Protein 6EFW (pdb70)

Structure (mmCIF, N/CA/C/O backbone):
data_6EFW
#
_entry.id   6EFW
#
_cell.length_a   85.420
_cell.length_b   85.420
_cell.length_c   187.080
_cell.angle_alpha   90.000
_cell.angle_beta   90.000
_cell.angle_gamma   90.000
#
_symmetry.space_group_name_H-M   'I 4 2 2'
#
loop_
_entity.id
_entity.type
_entity.pdbx_description
1 polymer 'ATP-dependent (S)-NAD(P)H-hydrate dehydratase'
2 non-polymer 'SODIUM ION'
3 non-polymer 'PHOSPHATE ION'
4 water water
#
loop_
_atom_site.group_PDB
_atom_site.id
_atom_site.type_symbol
_atom_site.label_atom_id
_atom_site.label_alt_id
_atom_site.label_comp_id
_atom_site.label_asym_id
_atom_site.label_entity_id
_atom_site.label_seq_id
_atom_site.pdbx_PDB_ins_code
_atom_site.Cartn_x
_atom_site.Cartn_y
_atom_site.Cartn_z
_atom_site.occupancy
_atom_site.B_iso_or_equiv
_atom_site.auth_seq_id
_atom_site.auth_comp_id
_atom_site.auth_asym_id
_atom_site.auth_atom_id
_atom_site.pdbx_PDB_model_num
ATOM 1 N N . HIS A 1 8 ? -4.879 -29.464 1.021 1.00 78.98 0 HIS A N 1
AT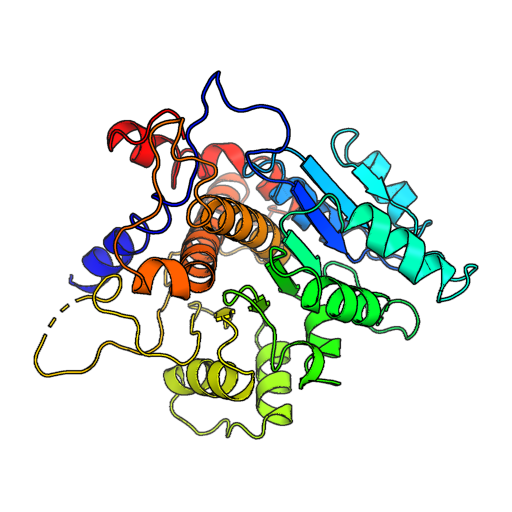OM 2 C CA . HIS A 1 8 ? -4.757 -28.172 1.694 1.00 73.00 0 HIS A CA 1
ATOM 3 C C . HIS A 1 8 ? -5.088 -27.025 0.739 1.00 67.12 0 HIS A C 1
ATOM 4 O O . HIS A 1 8 ? -6.251 -26.657 0.572 1.00 57.85 0 HIS A O 1
ATOM 6 N N . MET A 1 9 ? -4.047 -26.469 0.112 1.00 66.29 1 MET A N 1
ATOM 7 C CA . MET A 1 9 ? -4.237 -25.415 -0.879 1.00 58.16 1 MET A CA 1
ATOM 8 C C . MET A 1 9 ? -5.039 -25.888 -2.092 1.00 54.40 1 MET A C 1
ATOM 9 O O . MET A 1 9 ? -5.620 -25.055 -2.797 1.00 42.34 1 MET A O 1
ATOM 11 N N . ALA A 1 10 ? -5.080 -27.199 -2.354 1.00 53.95 2 ALA A N 1
ATOM 12 C CA . ALA A 1 10 ? -5.817 -27.703 -3.509 1.00 50.20 2 ALA A CA 1
ATOM 13 C C . ALA A 1 10 ? -7.322 -27.616 -3.291 1.00 46.15 2 ALA A C 1
ATOM 14 O O . ALA A 1 10 ? -8.072 -27.306 -4.222 1.00 35.81 2 ALA A O 1
ATOM 16 N N . SER A 1 11 ? -7.788 -27.897 -2.071 1.00 45.17 3 SER A N 1
ATOM 17 C CA . SER A 1 11 ? -9.209 -27.739 -1.797 1.00 43.24 3 SER A CA 1
ATOM 18 C C . SER A 1 11 ? -9.590 -26.268 -1.711 1.00 39.03 3 SER A C 1
ATOM 19 O O . SER A 1 11 ? -10.698 -25.900 -2.110 1.00 32.46 3 SER A O 1
ATOM 22 N N . LYS A 1 12 ? -8.688 -25.417 -1.197 1.00 36.09 4 LYS A N 1
ATOM 23 C CA . LYS A 1 12 ? -8.921 -23.975 -1.235 1.00 35.12 4 LYS A CA 1
ATOM 24 C C . LYS A 1 12 ? -9.058 -23.482 -2.671 1.00 29.45 4 LYS A C 1
ATOM 25 O O . LYS A 1 12 ? -9.959 -22.696 -2.994 1.00 25.20 4 LYS A O 1
ATOM 27 N N . GLN A 1 13 ? -8.154 -23.912 -3.548 1.00 32.41 5 GLN A N 1
ATOM 28 C CA . GLN A 1 13 ? -8.250 -23.447 -4.923 1.00 31.11 5 GLN A CA 1
ATOM 29 C C . GLN A 1 13 ? -9.505 -23.987 -5.591 1.00 27.14 5 GLN A C 1
ATOM 30 O O . GLN A 1 13 ? -10.215 -23.242 -6.281 1.00 23.96 5 GLN A O 1
ATOM 36 N N . HIS A 1 14 ? -9.820 -25.266 -5.375 1.00 25.31 6 HIS A N 1
ATOM 37 C CA . HIS A 1 14 ? -11.036 -25.820 -5.981 1.00 29.23 6 HIS A CA 1
ATOM 38 C C . HIS A 1 14 ? -12.274 -25.051 -5.534 1.00 24.50 6 HIS A C 1
ATOM 39 O O . HIS A 1 14 ? -13.133 -24.687 -6.348 1.00 21.86 6 HIS A O 1
ATOM 46 N N . ALA A 1 15 ? -12.387 -24.798 -4.234 1.00 23.08 7 ALA A N 1
ATOM 47 C CA . ALA A 1 15 ? -13.536 -24.051 -3.736 1.00 21.90 7 ALA A CA 1
ATOM 48 C C . ALA A 1 15 ? -13.571 -22.641 -4.320 1.00 23.20 7 ALA A C 1
ATOM 49 O O . ALA A 1 15 ? -14.649 -22.123 -4.640 1.00 21.15 7 ALA A O 1
ATOM 51 N N . HIS A 1 16 ? -12.400 -21.994 -4.433 1.00 29.44 8 HIS A N 1
ATOM 52 C CA . HIS A 1 16 ? -12.328 -20.636 -4.979 1.00 27.94 8 HIS A CA 1
ATOM 53 C C . HIS A 1 16 ? -12.817 -20.585 -6.428 1.00 25.50 8 HIS A C 1
ATOM 54 O O . HIS A 1 16 ? -13.641 -19.740 -6.795 1.00 23.42 8 HIS A O 1
ATOM 61 N N . ILE A 1 17 ? -12.297 -21.464 -7.274 1.00 24.38 9 ILE A N 1
ATOM 62 C CA . ILE A 1 17 ? -12.683 -21.426 -8.679 1.00 22.33 9 ILE A CA 1
ATOM 63 C C . ILE A 1 17 ? -14.158 -21.759 -8.835 1.00 27.89 9 ILE A C 1
ATOM 64 O O . ILE A 1 17 ? -14.860 -21.139 -9.640 1.00 20.93 9 ILE A O 1
ATOM 69 N N . LEU A 1 18 ? -14.667 -22.705 -8.038 1.00 24.31 10 LEU A N 1
ATOM 70 C CA A LEU A 1 18 ? -16.090 -23.023 -8.097 0.55 23.06 10 LEU A CA 1
ATOM 71 C CA B LEU A 1 18 ? -16.086 -23.029 -8.098 0.45 23.15 10 LEU A CA 1
ATOM 72 C C . LEU A 1 18 ? -16.940 -21.824 -7.719 1.00 25.05 10 LEU A C 1
ATOM 73 O O . LEU A 1 18 ? -18.022 -21.617 -8.282 1.00 25.14 10 LEU A O 1
ATOM 82 N N . SER A 1 19 ? -16.481 -21.032 -6.751 1.00 21.88 11 SER A N 1
ATOM 83 C CA A SER A 1 19 ? -17.239 -19.851 -6.357 0.60 25.65 11 SER A CA 1
ATOM 84 C CA B SER A 1 19 ? -17.253 -19.859 -6.364 0.40 25.58 11 SER A CA 1
ATOM 85 C C . SER A 1 19 ? -17.255 -18.809 -7.470 1.00 27.09 11 SER A C 1
ATOM 86 O O . SER A 1 19 ? -18.252 -18.110 -7.641 1.00 26.14 11 SER A O 1
ATOM 91 N N . LEU A 1 20 ? -16.159 -18.694 -8.242 1.00 22.18 12 LEU A N 1
ATOM 92 C CA . LEU A 1 20 ? -16.171 -17.809 -9.407 1.00 24.41 12 LEU A CA 1
ATOM 93 C C . LEU A 1 20 ? -17.164 -18.305 -10.454 1.00 26.54 12 LEU A C 1
ATOM 94 O O . LEU A 1 20 ? -17.926 -17.512 -11.023 1.00 24.23 12 LEU A O 1
ATOM 99 N N . ALA A 1 21 ? -17.195 -19.620 -10.704 1.00 21.12 13 ALA A N 1
ATOM 100 C CA . ALA A 1 21 ? -18.194 -20.160 -11.623 1.00 20.77 13 ALA A CA 1
ATOM 101 C C . ALA A 1 21 ? -19.607 -19.875 -11.132 1.00 25.31 13 ALA A C 1
ATOM 102 O O . ALA A 1 21 ? -20.474 -19.514 -11.934 1.00 22.10 13 ALA A O 1
ATOM 104 N N . ARG A 1 22 ? -19.849 -20.012 -9.816 1.00 22.51 14 ARG A N 1
ATOM 105 C CA . ARG A 1 22 ? -21.152 -19.681 -9.237 1.00 22.08 14 ARG A CA 1
ATOM 106 C C . ARG A 1 22 ? -21.532 -18.228 -9.455 1.00 23.34 14 ARG A C 1
ATOM 107 O O . ARG A 1 22 ? -22.723 -17.910 -9.537 1.00 27.94 14 ARG A O 1
ATOM 115 N N . SER A 1 23 ? -20.549 -17.331 -9.531 1.00 22.14 15 SER A N 1
ATOM 116 C CA A SER A 1 23 ? -20.874 -15.928 -9.754 0.36 25.69 15 SER A CA 1
ATOM 117 C CA B SER A 1 23 ? -20.819 -15.919 -9.776 0.64 26.00 15 SER A CA 1
ATOM 118 C C . SER A 1 23 ? -21.418 -15.664 -11.154 1.00 24.45 15 SER A C 1
ATOM 119 O O . SER A 1 23 ? -21.985 -14.589 -11.387 1.00 25.65 15 SER A O 1
ATOM 124 N N . MET A 1 24 ? -21.276 -16.612 -12.086 1.00 20.81 16 MET A N 1
ATOM 125 C CA . MET A 1 24 ? -21.805 -16.445 -13.434 1.00 19.52 16 MET A CA 1
ATOM 126 C C . MET A 1 24 ? -23.320 -16.623 -13.490 1.00 22.45 16 MET A C 1
ATOM 127 O O . MET A 1 24 ? -23.959 -16.140 -14.432 1.00 20.08 16 MET A O 1
ATOM 132 N N . ILE A 1 25 ? -23.899 -17.295 -12.508 1.00 18.08 17 ILE A N 1
ATOM 133 C CA . ILE A 1 25 ? -25.275 -17.786 -12.605 1.00 20.11 17 ILE A CA 1
ATOM 134 C C . ILE A 1 25 ? -26.240 -16.635 -12.323 1.00 19.40 17 ILE A C 1
ATOM 135 O O . ILE A 1 25 ? -26.145 -16.004 -11.263 1.00 20.59 17 ILE A O 1
ATOM 140 N N . PRO A 1 26 ? -27.176 -16.343 -13.224 1.00 21.92 18 PRO A N 1
ATOM 141 C CA . PRO A 1 26 ? -28.140 -15.292 -12.923 1.00 22.11 18 PRO A CA 1
ATOM 142 C C . PRO A 1 26 ? -29.058 -15.722 -11.813 1.00 18.66 18 PRO A C 1
ATOM 143 O O . PRO A 1 26 ? -29.361 -16.925 -11.648 1.00 18.27 18 PRO A O 1
ATOM 147 N N . PRO A 1 27 ? -29.588 -14.781 -11.032 1.00 19.92 19 PRO A N 1
ATOM 148 C CA . PRO A 1 27 ? -30.596 -15.132 -10.038 1.00 20.89 19 PRO A CA 1
ATOM 149 C C . PRO A 1 27 ? -31.902 -15.459 -10.742 1.00 21.51 19 PRO A C 1
ATOM 150 O O . PRO A 1 27 ? -32.206 -14.918 -11.800 1.00 19.31 19 PRO A O 1
ATOM 154 N N . LEU A 1 28 ? -32.669 -16.370 -10.158 1.00 20.48 20 LEU A N 1
ATOM 155 C CA . LEU A 1 28 ? -34.075 -16.474 -10.523 1.00 23.05 20 LEU A CA 1
ATOM 156 C C . LEU A 1 28 ? -34.786 -15.263 -9.942 1.00 24.95 20 LEU A C 1
ATOM 157 O O . LEU A 1 28 ? -34.674 -14.999 -8.743 1.00 29.88 20 LEU A O 1
ATOM 162 N N . HIS A 1 29 ? -35.463 -14.492 -10.796 1.00 22.94 21 HIS A N 1
ATOM 163 C CA . HIS A 1 29 ? -35.811 -13.128 -10.422 1.00 21.13 21 HIS A CA 1
ATOM 164 C C . HIS A 1 29 ? -37.034 -12.714 -11.218 1.00 24.34 21 HIS A C 1
ATOM 165 O O . HIS A 1 29 ? -37.131 -13.073 -12.406 1.00 24.28 21 HIS A O 1
ATOM 172 N N . PRO A 1 30 ? -37.986 -11.995 -10.613 1.00 25.77 22 PRO A N 1
ATOM 173 C CA . PRO A 1 30 ? -39.201 -11.630 -11.358 1.00 31.56 22 PRO A CA 1
ATOM 174 C C . PRO A 1 30 ? -38.927 -10.780 -12.581 1.00 27.31 22 PRO A C 1
ATOM 175 O O . PRO A 1 30 ? -39.724 -10.823 -13.523 1.00 26.55 22 PRO A O 1
ATOM 179 N N . LYS A 1 31 ? -37.842 -10.005 -12.599 1.00 25.05 23 LYS A N 1
ATOM 180 C CA . LYS A 1 31 ? -37.588 -9.131 -13.741 1.00 28.06 23 LYS A CA 1
ATOM 181 C C . LYS A 1 31 ? -36.958 -9.850 -14.932 1.00 30.80 23 LYS A C 1
ATOM 182 O O . LYS A 1 31 ? -36.861 -9.259 -16.011 1.00 37.00 23 LYS A O 1
ATOM 188 N N . LEU A 1 32 ? -36.565 -11.106 -14.803 1.00 25.16 24 LEU A N 1
ATOM 189 C CA . LEU A 1 32 ? -36.062 -11.827 -15.963 1.00 26.10 24 LEU A CA 1
ATOM 190 C C . LEU A 1 32 ? -37.218 -12.499 -16.691 1.00 31.38 24 LEU A C 1
ATOM 191 O O . LEU A 1 32 ? -38.139 -13.025 -16.064 1.00 32.51 24 LEU A O 1
ATOM 196 N N . HIS A 1 33 ? -37.161 -12.502 -18.013 1.00 23.67 25 HIS A N 1
ATOM 197 C CA . HIS A 1 33 ? -38.195 -13.183 -18.780 1.00 25.47 25 HIS A CA 1
ATOM 198 C C . HIS A 1 33 ? -37.604 -14.329 -19.590 1.00 27.12 25 HIS A C 1
ATOM 199 O O . HIS A 1 33 ? -36.381 -14.541 -19.650 1.00 23.82 25 HIS A O 1
ATOM 206 N N . LYS A 1 34 ? -38.515 -15.083 -20.206 1.00 22.55 26 LYS A N 1
ATOM 207 C CA . LYS A 1 34 ? -38.162 -16.310 -20.897 1.00 23.69 26 LYS A CA 1
ATOM 208 C C . LYS A 1 34 ? -37.039 -16.061 -21.888 1.00 24.99 26 LYS A C 1
ATOM 209 O O . LYS A 1 34 ? -37.117 -15.151 -22.711 1.00 25.40 26 LYS A O 1
ATOM 215 N N . GLY A 1 35 ? -35.978 -16.855 -21.772 1.00 23.97 27 GLY A N 1
ATOM 216 C CA . GLY A 1 35 ? -34.834 -16.794 -22.650 1.00 26.85 27 GLY A CA 1
ATOM 217 C C . GLY A 1 35 ? -33.607 -16.163 -22.024 1.00 21.79 27 GLY A C 1
ATOM 218 O O . GLY A 1 35 ? -32.484 -16.501 -22.418 1.00 26.69 27 GLY A O 1
ATOM 219 N N . GLN A 1 36 ? -33.787 -15.254 -21.064 1.00 20.88 28 GLN A N 1
ATOM 220 C CA . GLN A 1 36 ? -32.634 -14.521 -20.566 1.00 19.63 28 GLN A CA 1
ATOM 221 C C . GLN A 1 36 ? -31.698 -15.392 -19.743 1.00 21.93 28 GLN A C 1
ATOM 222 O O . GLN A 1 36 ? -30.529 -15.025 -19.571 1.00 25.48 28 GLN A O 1
ATOM 228 N N . ALA A 1 37 ? -32.181 -16.519 -19.218 1.00 21.84 29 ALA A N 1
ATOM 229 C CA . ALA A 1 37 ? -31.336 -17.480 -18.515 1.00 21.64 29 ALA A CA 1
ATOM 230 C C . ALA A 1 37 ? -30.896 -18.624 -19.425 1.00 23.03 29 ALA A C 1
ATOM 231 O O . ALA A 1 37 ? -30.620 -19.733 -18.954 1.00 23.46 29 ALA A O 1
ATOM 233 N N . GLY A 1 38 ? -30.841 -18.381 -20.733 1.00 22.35 30 GLY A N 1
ATOM 234 C CA . GLY A 1 38 ? -30.099 -19.267 -21.616 1.00 21.90 30 GLY A CA 1
ATOM 235 C C . GLY A 1 38 ? -30.918 -19.914 -22.707 1.00 22.19 30 GLY A C 1
ATOM 236 O O . GLY A 1 38 ? -31.936 -20.553 -22.437 1.00 24.12 30 GLY A O 1
ATOM 237 N N . ARG A 1 39 ? -30.496 -19.720 -23.953 1.00 21.00 31 ARG A N 1
ATOM 238 C CA . ARG A 1 39 ? -31.063 -20.413 -25.100 1.00 20.69 31 ARG A CA 1
ATOM 239 C C . ARG A 1 39 ? -29.942 -21.275 -25.674 1.00 23.38 31 ARG A C 1
ATOM 240 O O . ARG A 1 39 ? -28.965 -20.750 -26.227 1.00 22.30 31 ARG A O 1
ATOM 248 N N . ILE A 1 40 ? -30.068 -22.587 -25.530 1.00 20.17 32 ILE A N 1
ATOM 249 C CA . ILE A 1 40 ? -28.992 -23.516 -25.836 1.00 19.47 32 ILE A CA 1
ATOM 250 C C . ILE A 1 40 ? -29.428 -24.409 -26.987 1.00 20.53 32 ILE A C 1
ATOM 251 O O . ILE A 1 40 ? -30.557 -24.908 -26.995 1.00 22.66 32 ILE A O 1
ATOM 256 N N . GLY A 1 41 ? -28.526 -24.643 -27.936 1.00 18.74 33 GLY A N 1
ATOM 257 C CA . GLY A 1 41 ? -28.783 -25.568 -29.031 1.00 22.53 33 GLY A CA 1
ATOM 258 C C . GLY A 1 41 ? -27.786 -26.711 -29.029 1.00 23.10 33 GLY A C 1
ATOM 259 O O . GLY A 1 41 ? -26.663 -26.572 -28.551 1.00 19.40 33 GLY A O 1
ATOM 260 N N . VAL A 1 42 ? -28.219 -27.854 -29.551 1.00 16.45 34 VAL A N 1
ATOM 261 C CA . VAL A 1 42 ? -27.369 -29.023 -29.753 1.00 16.16 34 VAL A CA 1
ATOM 262 C C . VAL A 1 42 ? -27.474 -29.387 -31.226 1.00 22.93 34 VAL A C 1
ATOM 263 O O . VAL A 1 42 ? -28.578 -29.622 -31.726 1.00 23.91 34 VAL A O 1
ATOM 267 N N . LEU A 1 43 ? -26.343 -29.418 -31.924 1.00 20.51 35 LEU A N 1
ATOM 268 C CA . LEU A 1 43 ? -26.325 -29.787 -33.329 1.00 18.03 35 LEU A CA 1
ATOM 269 C C . LEU A 1 43 ? -25.776 -31.201 -33.435 1.00 21.71 35 LEU A C 1
ATOM 270 O O . LEU A 1 43 ? -24.619 -31.447 -33.090 1.00 23.36 35 LEU A O 1
ATOM 275 N N . GLY A 1 44 ? -26.595 -32.120 -33.933 1.00 21.14 36 GLY A N 1
ATOM 276 C CA . GLY A 1 44 ? -26.171 -33.506 -34.037 1.00 26.60 36 GLY A CA 1
ATOM 277 C C . GLY A 1 44 ? -27.291 -34.379 -34.562 1.00 31.33 36 GLY A C 1
ATOM 278 O O . GLY A 1 44 ? -27.942 -34.022 -35.549 1.00 36.59 36 GLY A O 1
ATOM 279 N N . GLY A 1 45 ? -27.515 -35.518 -33.919 1.00 24.95 37 GLY A N 1
ATOM 280 C CA . GLY A 1 45 ? -28.620 -36.401 -34.241 1.00 22.58 37 GLY A CA 1
ATOM 281 C C . GLY A 1 45 ? -28.655 -36.857 -35.690 1.00 27.62 37 GLY A C 1
ATOM 282 O O . GLY A 1 45 ? -29.541 -36.466 -36.441 1.00 26.51 37 GLY A O 1
ATOM 283 N N . SER A 1 46 ? -27.695 -37.670 -36.093 1.00 31.66 38 SER A N 1
ATOM 284 C CA A SER A 1 46 ? -27.647 -38.209 -37.442 0.42 29.30 38 SER A CA 1
ATOM 285 C CA B SER A 1 46 ? -27.637 -38.213 -37.441 0.58 29.43 38 SER A CA 1
ATOM 286 C C . SER A 1 46 ? -28.053 -39.675 -37.420 1.00 29.71 38 SER A C 1
ATOM 287 O O . SER A 1 46 ? -27.684 -40.414 -36.506 1.00 27.38 38 SER A O 1
ATOM 292 N N . GLY A 1 47 ? -28.815 -40.084 -38.431 1.00 30.06 39 GLY A N 1
ATOM 293 C CA . GLY A 1 47 ? -29.224 -41.468 -38.586 1.00 30.87 39 GLY A CA 1
ATOM 294 C C . GLY A 1 47 ? -29.749 -42.085 -37.314 1.00 26.02 39 GLY A C 1
ATOM 295 O O . GLY A 1 47 ? -30.700 -41.582 -36.705 1.00 39.38 39 GLY A O 1
ATOM 296 N N . ASP A 1 48 ? -29.083 -43.138 -36.849 1.00 25.64 40 ASP A N 1
ATOM 297 C CA . ASP A 1 48 ? -29.529 -43.845 -35.652 1.00 23.61 40 ASP A CA 1
ATOM 298 C C . ASP A 1 48 ? -29.125 -43.180 -34.334 1.00 27.54 40 ASP A C 1
ATOM 299 O O . ASP A 1 48 ? -29.542 -43.664 -33.270 1.00 28.60 40 ASP A O 1
ATOM 304 N N . TYR A 1 49 ? -28.344 -42.093 -34.347 1.00 22.14 41 TYR A N 1
ATOM 305 C CA . TYR A 1 49 ? -27.680 -41.609 -33.126 1.00 27.82 41 TYR A CA 1
ATOM 306 C C . TYR A 1 49 ? -28.478 -40.483 -32.464 1.00 33.22 41 TYR A C 1
ATOM 307 O O . TYR A 1 49 ? -28.096 -39.309 -32.442 1.00 33.55 41 TYR A O 1
ATOM 316 N N . SER A 1 50 ? -29.586 -40.894 -31.838 1.00 24.82 42 SER A N 1
ATOM 317 C CA . SER A 1 50 ? -30.524 -39.949 -31.244 1.00 28.45 42 SER A CA 1
ATOM 318 C C . SER A 1 50 ? -30.423 -39.845 -29.724 1.00 24.91 42 SER A C 1
ATOM 319 O O . SER A 1 50 ? -30.966 -38.897 -29.161 1.00 24.16 42 SER A O 1
ATOM 322 N N . GLY A 1 51 ? -29.751 -40.781 -29.049 1.00 26.11 43 GLY A N 1
ATOM 323 C CA . GLY A 1 51 ? -29.588 -40.661 -27.604 1.00 25.26 43 GLY A CA 1
ATOM 324 C C . GLY A 1 51 ? -28.705 -39.490 -27.189 1.00 22.25 43 GLY A C 1
ATOM 325 O O . GLY A 1 51 ? -29.097 -38.671 -26.355 1.00 20.94 43 GLY A O 1
ATOM 326 N N . ALA A 1 52 ? -27.492 -39.408 -27.740 1.00 19.85 44 ALA A N 1
ATOM 327 C CA . ALA A 1 52 ? -26.561 -38.361 -27.311 1.00 16.97 44 ALA A CA 1
ATOM 328 C C . ALA A 1 52 ? -27.141 -36.953 -27.399 1.00 23.76 44 ALA A C 1
ATOM 329 O O . ALA A 1 52 ? -26.968 -36.180 -26.438 1.00 19.36 44 ALA A O 1
ATOM 331 N N . PRO A 1 53 ? -27.807 -36.537 -28.487 1.00 22.40 45 PRO A N 1
ATOM 332 C CA . PRO A 1 53 ? -28.319 -35.158 -28.508 1.00 21.14 45 PRO A CA 1
ATOM 333 C C . PRO A 1 53 ? -29.443 -34.953 -27.514 1.00 19.38 45 PRO A C 1
ATOM 334 O O . PRO A 1 53 ? -29.607 -33.837 -27.013 1.00 19.54 45 PRO A O 1
ATOM 338 N N . TYR A 1 54 ? -30.225 -35.997 -27.225 1.00 19.01 46 TYR A N 1
ATOM 339 C CA . TYR A 1 54 ? -31.204 -35.897 -26.144 1.00 18.91 46 TYR A CA 1
ATOM 340 C C . TYR A 1 54 ? -30.511 -35.684 -24.798 1.00 17.35 46 TYR A C 1
ATOM 341 O O . TYR A 1 54 ? -30.911 -34.818 -24.013 1.00 20.65 46 TYR A O 1
ATOM 350 N N . PHE A 1 55 ? -29.476 -36.475 -24.504 1.00 18.74 47 PHE A N 1
ATOM 351 C CA . PHE A 1 55 ? -28.838 -36.348 -23.194 1.00 19.44 47 PHE A CA 1
ATOM 352 C C . PHE A 1 55 ? -28.247 -34.955 -23.006 1.00 19.50 47 PHE A C 1
ATOM 353 O O . PHE A 1 55 ? -28.396 -34.344 -21.938 1.00 19.15 47 PHE A O 1
ATOM 361 N N . SER A 1 56 ? -27.628 -34.415 -24.050 1.00 19.15 48 SER A N 1
ATOM 362 C CA . SER A 1 56 ? -27.021 -33.094 -23.960 1.00 18.82 48 SER A CA 1
ATOM 363 C C . SER A 1 56 ? -28.085 -32.009 -23.806 1.00 22.38 48 SER A C 1
ATOM 364 O O . SER A 1 56 ? -28.007 -31.174 -22.890 1.00 17.52 48 SER A O 1
ATOM 367 N N . SER A 1 57 ? -29.134 -32.042 -24.651 1.00 17.53 49 SER A N 1
ATOM 368 C CA . SER A 1 57 ? -30.132 -30.971 -24.609 1.00 18.60 49 SER A CA 1
ATOM 369 C C . SER A 1 57 ? -31.011 -31.071 -23.370 1.00 22.84 49 SER A C 1
ATOM 370 O O . SER A 1 57 ? -31.340 -30.046 -22.745 1.00 19.27 49 SER A O 1
ATOM 373 N N . MET A 1 58 ? -31.436 -32.283 -23.012 1.00 21.40 50 MET A N 1
ATOM 374 C CA . MET A 1 58 ? -32.251 -32.409 -21.808 1.00 23.16 50 MET A CA 1
ATOM 375 C C . MET A 1 58 ? -31.404 -32.189 -20.558 1.00 19.56 50 MET A C 1
ATOM 376 O O . MET A 1 58 ? -31.909 -31.683 -19.556 1.00 19.87 50 MET A O 1
ATOM 381 N N . GLY A 1 59 ? -30.122 -32.573 -20.602 1.00 21.22 51 GLY A N 1
ATOM 382 C CA . GLY A 1 59 ? -29.215 -32.214 -19.520 1.00 22.61 51 GLY A CA 1
ATOM 383 C C . GLY A 1 59 ? -29.138 -30.712 -19.328 1.00 23.25 51 GLY A C 1
ATOM 384 O O . GLY A 1 59 ? -29.208 -30.205 -18.199 1.00 18.39 51 GLY A O 1
ATOM 385 N N . ALA A 1 60 ? -29.011 -29.978 -20.439 1.00 20.33 52 ALA A N 1
ATOM 386 C CA . ALA A 1 60 ? -28.989 -28.522 -20.387 1.00 19.31 52 ALA A CA 1
ATOM 387 C C . ALA A 1 60 ? -30.280 -27.975 -19.806 1.00 19.20 52 ALA A C 1
ATOM 388 O O . ALA A 1 60 ? -30.240 -27.055 -18.977 1.00 17.36 52 ALA A O 1
ATOM 390 N N . MET A 1 61 ? -31.442 -28.505 -20.238 1.00 19.53 53 MET A N 1
ATOM 391 C CA A MET A 1 61 ? -32.732 -28.041 -19.716 0.39 20.12 53 MET A CA 1
ATOM 392 C CA B MET A 1 61 ? -32.705 -27.999 -19.708 0.61 18.85 53 MET A CA 1
ATOM 393 C C . MET A 1 61 ? -32.842 -28.274 -18.216 1.00 18.83 53 MET A C 1
ATOM 394 O O . MET A 1 61 ? -33.275 -27.399 -17.464 1.00 18.25 53 MET A O 1
ATOM 403 N N . ARG A 1 62 ? -32.486 -29.476 -17.767 1.00 14.41 54 ARG A N 1
ATOM 404 C CA . ARG A 1 62 ? -32.614 -29.754 -16.342 1.00 17.95 54 ARG A CA 1
ATOM 405 C C . ARG A 1 62 ? -31.584 -28.986 -15.526 1.00 16.06 54 ARG A C 1
ATOM 406 O O . ARG A 1 62 ? -31.810 -28.712 -14.332 1.00 19.27 54 ARG A O 1
ATOM 414 N N . PHE A 1 63 ? -30.450 -28.651 -16.139 1.00 16.12 55 PHE A N 1
ATOM 415 C CA . PHE A 1 63 ? -29.416 -27.884 -15.441 1.00 20.79 55 PHE A CA 1
ATOM 416 C C . PHE A 1 63 ? -29.846 -26.440 -15.238 1.00 22.75 55 PHE A C 1
ATOM 417 O O . PHE A 1 63 ? -29.506 -25.822 -14.218 1.00 25.54 55 PHE A O 1
ATOM 425 N N . GLY A 1 64 ? -30.561 -25.875 -16.213 1.00 19.16 56 GLY A N 1
ATOM 426 C CA . GLY A 1 64 ? -31.137 -24.560 -16.034 1.00 20.18 56 GLY A CA 1
ATOM 427 C C . GLY A 1 64 ? -31.353 -23.705 -17.274 1.00 22.72 56 GLY A C 1
ATOM 428 O O . GLY A 1 64 ? -31.826 -22.574 -17.140 1.00 22.05 56 GLY A O 1
ATOM 429 N N . ALA A 1 65 ? -31.034 -24.200 -18.479 1.00 19.15 57 ALA A N 1
ATOM 430 C CA . ALA A 1 65 ? -31.377 -23.435 -19.677 1.00 20.34 57 ALA A CA 1
ATOM 431 C C . ALA A 1 65 ? -32.870 -23.108 -19.687 1.00 21.31 57 ALA A C 1
ATOM 432 O O . ALA A 1 65 ? -33.699 -23.924 -19.280 1.00 30.49 57 ALA A O 1
ATOM 434 N N . ASP A 1 66 ? -33.223 -21.903 -20.143 1.00 20.50 58 ASP A N 1
ATOM 435 C CA . ASP A 1 66 ? -34.640 -21.601 -20.365 1.00 20.31 58 ASP A CA 1
ATOM 436 C C . ASP A 1 66 ? -35.193 -22.416 -21.533 1.00 25.13 58 ASP A C 1
ATOM 437 O O . ASP A 1 66 ? -36.289 -22.984 -21.458 1.00 24.29 58 ASP A O 1
ATOM 442 N N . LEU A 1 67 ? -34.439 -22.481 -22.620 1.00 16.30 59 LEU A N 1
ATOM 443 C CA . LEU A 1 67 ? -34.864 -23.141 -23.850 1.00 18.67 59 LEU A CA 1
ATOM 444 C C . LEU A 1 67 ? -33.713 -23.998 -24.346 1.00 24.48 59 LEU A C 1
ATOM 445 O O . LEU A 1 67 ? -32.575 -23.523 -24.404 1.00 21.05 59 LEU A O 1
ATOM 450 N N . ALA A 1 68 ? -33.993 -25.251 -24.696 1.00 19.15 60 ALA A N 1
ATOM 451 C CA . ALA A 1 68 ? -32.998 -26.100 -25.335 1.00 18.76 60 ALA A CA 1
ATOM 452 C C . ALA A 1 68 ? -33.537 -26.552 -26.679 1.00 24.55 60 ALA A C 1
ATOM 453 O O . ALA A 1 68 ? -34.692 -26.984 -26.781 1.00 24.70 60 ALA A O 1
ATOM 455 N N . HIS A 1 69 ? -32.714 -26.406 -27.703 1.00 20.37 61 HIS A N 1
ATOM 456 C CA . HIS A 1 69 ? -33.050 -26.755 -29.070 1.00 23.90 61 HIS A CA 1
ATOM 457 C C . HIS A 1 69 ? -32.166 -27.907 -29.508 1.00 26.49 61 HIS A C 1
ATOM 458 O O . HIS A 1 69 ? -31.022 -28.036 -29.061 1.00 26.09 61 HIS A O 1
ATOM 465 N N . VAL A 1 70 ? -32.716 -28.769 -30.347 1.00 21.87 62 VAL A N 1
ATOM 466 C CA . VAL A 1 70 ? -31.941 -29.804 -31.017 1.00 19.92 62 VAL A CA 1
ATOM 467 C C . VAL A 1 70 ? -32.019 -29.506 -32.506 1.00 27.10 62 VAL A C 1
ATOM 468 O O . VAL A 1 70 ? -33.106 -29.225 -33.027 1.00 23.04 62 VAL A O 1
ATOM 472 N N . ILE A 1 71 ? -30.877 -29.548 -33.187 1.00 19.49 63 ILE A N 1
ATOM 473 C CA . ILE A 1 71 ? -30.817 -29.316 -34.633 1.00 21.25 63 ILE A CA 1
ATOM 474 C C . ILE A 1 71 ? -30.288 -30.603 -35.242 1.00 24.03 63 ILE A C 1
ATOM 475 O O . ILE A 1 71 ? -29.144 -30.988 -34.961 1.00 21.85 63 ILE A O 1
ATOM 480 N N . CYS A 1 72 ? -31.098 -31.282 -36.059 1.00 19.69 64 CYS A N 1
ATOM 481 C CA . CYS A 1 72 ? -30.763 -32.668 -36.373 1.00 18.16 64 CYS A CA 1
ATOM 482 C C . CYS A 1 72 ? -31.412 -33.101 -37.691 1.00 23.57 64 CYS A C 1
ATOM 483 O O . CYS A 1 72 ? -32.098 -32.327 -38.366 1.00 23.48 64 CYS A O 1
ATOM 486 N N . GLU A 1 73 ? -31.149 -34.354 -38.070 1.00 25.31 65 GLU A N 1
ATOM 487 C CA . GLU A 1 73 ? -31.805 -34.940 -39.232 1.00 23.97 65 GLU A CA 1
ATOM 488 C C . GLU A 1 73 ? -33.227 -35.360 -38.879 1.00 27.61 65 GLU A C 1
ATOM 489 O O . GLU A 1 73 ? -33.513 -35.690 -37.723 1.00 24.63 65 GLU A O 1
ATOM 495 N N . PRO A 1 74 ? -34.123 -35.377 -39.882 1.00 26.65 66 PRO A N 1
ATOM 496 C CA . PRO A 1 74 ? -35.528 -35.758 -39.639 1.00 24.04 66 PRO A CA 1
ATOM 497 C C . PRO A 1 74 ? -35.737 -37.091 -38.928 1.00 26.76 66 PRO A C 1
ATOM 498 O O . PRO A 1 74 ? -36.588 -37.170 -38.038 1.00 29.42 66 PRO A O 1
ATOM 502 N N . SER A 1 75 ? -35.025 -38.151 -39.313 1.00 32.17 67 SER A N 1
ATOM 503 C CA A SER A 1 75 ? -35.277 -39.459 -38.715 0.57 33.29 67 SER A CA 1
ATOM 504 C CA B SER A 1 75 ? -35.282 -39.457 -38.714 0.43 33.38 67 SER A CA 1
ATOM 505 C C . SER A 1 75 ? -34.915 -39.471 -37.235 1.00 32.76 67 SER A C 1
ATOM 506 O O . SER A 1 75 ? -35.702 -39.926 -36.392 1.00 30.91 67 SER A O 1
ATOM 511 N N . ALA A 1 76 ? -33.720 -38.989 -36.900 1.00 25.96 68 ALA A N 1
ATOM 512 C CA . ALA A 1 76 ? -33.343 -38.883 -35.500 1.00 24.78 68 ALA A CA 1
ATOM 513 C C . ALA A 1 76 ? -34.252 -37.910 -34.761 1.00 22.31 68 ALA A C 1
ATOM 514 O O . ALA A 1 76 ? -34.598 -38.137 -33.600 1.00 22.40 68 ALA A O 1
ATOM 516 N N . GLY A 1 77 ? -34.649 -36.813 -35.416 1.00 23.24 69 GLY A N 1
ATOM 517 C CA . GLY A 1 77 ? -35.476 -35.841 -34.727 1.00 19.59 69 GLY A CA 1
ATOM 518 C C . GLY A 1 77 ? -36.836 -36.390 -34.345 1.00 22.82 69 GLY A C 1
ATOM 519 O O . GLY A 1 77 ? -37.390 -36.017 -33.308 1.00 20.85 69 GLY A O 1
ATOM 520 N N . ALA A 1 78 ? -37.392 -37.271 -35.178 1.00 23.34 70 ALA A N 1
ATOM 521 C CA . ALA A 1 78 ? -38.688 -37.859 -34.879 1.00 27.19 70 ALA A CA 1
ATOM 522 C C . ALA A 1 78 ? -38.631 -38.637 -33.568 1.00 27.91 70 ALA A C 1
ATOM 523 O O . ALA A 1 78 ? -39.549 -38.546 -32.740 1.00 25.73 70 ALA A O 1
ATOM 525 N N . VAL A 1 79 ? -37.531 -39.363 -33.337 1.00 20.86 71 VAL A N 1
ATOM 526 C CA . VAL A 1 79 ? -37.360 -40.098 -32.078 1.00 20.59 71 VAL A CA 1
ATOM 527 C C . VAL A 1 79 ? -37.153 -39.134 -30.918 1.00 21.97 71 VAL A C 1
ATOM 528 O O . VAL A 1 79 ? -37.754 -39.285 -29.844 1.00 19.08 71 VAL A O 1
ATOM 532 N N . ILE A 1 80 ? -36.259 -38.156 -31.104 1.00 18.86 72 ILE A N 1
ATOM 533 C CA . ILE A 1 80 ? -35.901 -37.268 -30.002 1.00 20.96 72 ILE A CA 1
ATOM 534 C C . ILE A 1 80 ? -37.136 -36.549 -29.493 1.00 19.86 72 ILE A C 1
ATOM 535 O O . ILE A 1 80 ? -37.336 -36.435 -28.284 1.00 20.22 72 ILE A O 1
ATOM 540 N N . LYS A 1 81 ? -38.009 -36.098 -30.412 1.00 17.08 73 LYS A N 1
ATOM 541 C CA . LYS A 1 81 ? -39.237 -35.428 -29.988 1.00 18.76 73 LYS A CA 1
ATOM 542 C C . LYS A 1 81 ? -40.070 -36.305 -29.061 1.00 20.96 73 LYS A C 1
ATOM 543 O O . LYS A 1 81 ? -40.726 -35.793 -28.144 1.00 19.84 73 LYS A O 1
ATOM 549 N N . THR A 1 82 ? -40.102 -37.621 -29.306 1.00 19.92 74 THR A N 1
ATOM 550 C CA . THR A 1 82 ? -40.920 -38.476 -28.438 1.00 23.14 74 THR A CA 1
ATOM 551 C C . THR A 1 82 ? -40.376 -38.514 -27.017 1.00 20.46 74 THR A C 1
ATOM 552 O O . THR A 1 82 ? -41.137 -38.775 -26.081 1.00 19.19 74 THR A O 1
ATOM 556 N N . TYR A 1 83 ? -39.076 -38.254 -26.824 1.00 18.23 75 TYR A N 1
ATOM 557 C CA . TYR A 1 83 ? -38.518 -38.313 -25.473 1.00 18.79 75 TYR A CA 1
ATOM 558 C C . TYR A 1 83 ? -39.008 -37.164 -24.604 1.00 19.46 75 TYR A C 1
ATOM 559 O O . TYR A 1 83 ? -39.113 -37.319 -23.387 1.00 21.11 75 TYR A O 1
ATOM 568 N N . SER A 1 84 ? -39.274 -36.002 -25.189 1.00 21.91 76 SER A N 1
ATOM 569 C CA . SER A 1 84 ? -39.673 -34.872 -24.354 1.00 19.31 76 SER A CA 1
ATOM 570 C C . SER A 1 84 ? -40.385 -33.807 -25.171 1.00 16.81 76 SER A C 1
ATOM 571 O O . SER A 1 84 ? -39.833 -33.330 -26.169 1.00 21.61 76 SER A O 1
ATOM 574 N N . PRO A 1 85 ? -41.585 -33.381 -24.752 1.00 18.50 77 PRO A N 1
ATOM 575 C CA . PRO A 1 85 ? -42.228 -32.222 -25.383 1.00 19.21 77 PRO A CA 1
ATOM 576 C C . PRO A 1 85 ? -41.568 -30.911 -25.032 1.00 18.21 77 PRO A C 1
ATOM 577 O O . PRO A 1 85 ? -41.903 -29.893 -25.641 1.00 19.45 77 PRO A O 1
ATOM 581 N N . ASP A 1 86 ? -40.666 -30.891 -24.051 1.00 17.56 78 ASP A N 1
ATOM 582 C CA . ASP A 1 86 ? -40.044 -29.640 -23.664 1.00 17.03 78 ASP A CA 1
ATOM 583 C C . ASP A 1 86 ? -38.872 -29.267 -24.582 1.00 21.65 78 ASP A C 1
ATOM 584 O O . ASP A 1 86 ? -38.512 -28.086 -24.667 1.00 23.85 78 ASP A O 1
ATOM 589 N N . LEU A 1 87 ? -38.290 -30.233 -25.280 1.00 17.77 79 LEU A N 1
ATOM 590 C CA . LEU A 1 87 ? -37.217 -29.938 -26.236 1.00 20.19 79 LEU A CA 1
ATOM 591 C C . LEU A 1 87 ? -37.793 -29.358 -27.524 1.00 21.79 79 LEU A C 1
ATOM 592 O O . LEU A 1 87 ? -38.848 -29.786 -27.996 1.00 21.08 79 LEU A O 1
ATOM 597 N N . ILE A 1 88 ? -37.093 -28.393 -28.113 1.00 16.44 80 ILE A N 1
ATOM 598 C CA . ILE A 1 88 ? -37.520 -27.811 -29.386 1.00 21.10 80 ILE A CA 1
ATOM 599 C C . ILE A 1 88 ? -36.639 -28.442 -30.444 1.00 20.81 80 ILE A C 1
ATOM 600 O O . ILE A 1 88 ? -35.435 -28.177 -30.490 1.00 20.01 80 ILE A O 1
ATOM 605 N N . VAL A 1 89 ? -37.208 -29.299 -31.279 1.00 17.63 81 VAL A N 1
ATOM 606 C CA . VAL A 1 89 ? -36.406 -30.145 -32.154 1.00 18.75 81 VAL A CA 1
ATOM 607 C C . VAL A 1 89 ? -36.589 -29.652 -33.579 1.00 24.91 81 VAL A C 1
ATOM 608 O O . VAL A 1 89 ? -37.704 -29.677 -34.113 1.00 31.20 81 VAL A O 1
ATOM 612 N N . HIS A 1 90 ? -35.498 -29.189 -34.195 1.00 20.40 82 HIS A N 1
ATOM 613 C CA . HIS A 1 90 ? -35.532 -28.651 -35.550 1.00 23.30 82 HIS A CA 1
ATOM 614 C C . HIS A 1 90 ? -34.955 -29.707 -36.480 1.00 25.67 82 HIS A C 1
ATOM 615 O O . HIS A 1 90 ? -33.744 -29.953 -36.465 1.00 22.61 82 HIS A O 1
ATOM 622 N N . THR A 1 91 ? -35.814 -30.323 -37.283 1.00 20.15 83 THR A N 1
ATOM 623 C CA . THR A 1 91 ? -35.389 -31.408 -38.165 1.00 19.21 83 THR A CA 1
ATOM 624 C C . THR A 1 91 ? -34.910 -30.847 -39.493 1.00 23.35 83 THR A C 1
ATOM 625 O O . THR A 1 91 ? -35.308 -31.303 -40.556 1.00 27.22 83 THR A O 1
ATOM 629 N N . ILE A 1 92 ? -34.020 -29.855 -39.418 1.00 21.54 84 ILE A N 1
ATOM 630 C CA . ILE A 1 92 ? -33.673 -29.053 -40.587 1.00 24.67 84 ILE A CA 1
ATOM 631 C C . ILE A 1 92 ? -32.442 -29.553 -41.329 1.00 25.49 84 ILE A C 1
ATOM 632 O O . ILE A 1 92 ? -32.145 -29.044 -42.428 1.00 27.87 84 ILE A O 1
ATOM 637 N N . LEU A 1 93 ? -31.719 -30.528 -40.782 1.00 23.76 85 LEU A N 1
ATOM 638 C CA . LEU A 1 93 ? -30.520 -31.048 -41.447 1.00 29.58 85 LEU A CA 1
ATOM 639 C C . LEU A 1 93 ? -30.914 -32.208 -42.358 1.00 34.95 85 LEU A C 1
ATOM 640 O O . LEU A 1 93 ? -30.469 -33.346 -42.238 1.00 32.21 85 LEU A O 1
ATOM 645 N N . ASP A 1 94 ? -31.796 -31.876 -43.270 1.00 32.84 86 ASP A N 1
ATOM 646 C CA . ASP A 1 94 ? -32.347 -32.845 -44.187 1.00 39.42 86 ASP A CA 1
ATOM 647 C C . ASP A 1 94 ? -31.378 -33.017 -45.353 1.00 34.31 86 ASP A C 1
ATOM 648 O O . ASP A 1 94 ? -31.118 -32.050 -46.070 1.00 40.17 86 ASP A O 1
ATOM 653 N N . PRO A 1 95 ? -30.803 -34.200 -45.561 1.00 36.44 87 PRO A N 1
ATOM 654 C CA . PRO A 1 95 ? -29.909 -34.378 -46.716 1.00 47.85 87 PRO A CA 1
ATOM 655 C C . PRO A 1 95 ? -30.619 -34.247 -48.061 1.00 44.79 87 PRO A C 1
ATOM 656 O O . PRO A 1 95 ? -29.941 -34.128 -49.091 1.00 47.66 87 PRO A O 1
ATOM 660 N N .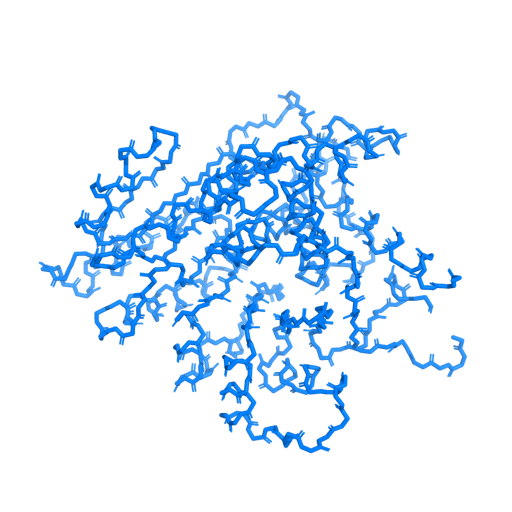 GLN A 1 96 ? -31.954 -34.235 -48.090 1.00 53.25 88 GLN A N 1
ATOM 661 C CA . GLN A 1 96 ? -32.692 -33.906 -49.305 1.00 61.45 88 GLN A CA 1
ATOM 662 C C . GLN A 1 96 ? -32.898 -32.402 -49.466 1.00 65.32 88 GLN A C 1
ATOM 663 O O . GLN A 1 96 ? -33.831 -31.983 -50.164 1.00 63.38 88 GLN A O 1
ATOM 665 N N . LYS A 1 97 ? -32.053 -31.587 -48.834 1.00 59.88 89 LYS A N 1
ATOM 666 C CA . LYS A 1 97 ? -32.156 -30.137 -48.893 1.00 55.94 89 LYS A CA 1
ATOM 667 C C . LYS A 1 97 ? -30.858 -29.558 -49.429 1.00 49.60 89 LYS A C 1
ATOM 668 O O . LYS A 1 97 ? -29.772 -30.100 -49.198 1.00 49.41 89 LYS A O 1
ATOM 670 N N . SER A 1 98 ? -30.976 -28.452 -50.155 1.00 49.89 90 SER A N 1
ATOM 671 C CA . SER A 1 98 ? -29.782 -27.807 -50.666 1.00 54.07 90 SER A CA 1
ATOM 672 C C . SER A 1 98 ? -28.939 -27.267 -49.521 1.00 58.43 90 SER A C 1
ATOM 673 O O . SER A 1 98 ? -29.444 -26.948 -48.439 1.00 51.14 90 SER A O 1
ATOM 676 N N . ARG A 1 99 ? -27.640 -27.160 -49.788 1.00 62.79 91 ARG A N 1
ATOM 677 C CA A ARG A 1 99 ? -26.706 -26.652 -48.793 0.58 57.79 91 ARG A CA 1
ATOM 678 C CA B ARG A 1 99 ? -26.709 -26.651 -48.788 0.42 57.72 91 ARG A CA 1
ATOM 679 C C . ARG A 1 99 ? -27.049 -25.227 -48.373 1.00 60.09 91 ARG A C 1
ATOM 680 O O . ARG A 1 99 ? -26.939 -24.872 -47.193 1.00 52.78 91 ARG A O 1
ATOM 695 N N . GLU A 1 100 ? -27.424 -24.382 -49.330 1.00 60.86 92 GLU A N 1
ATOM 696 C CA . GLU A 1 100 ? -27.787 -23.022 -48.966 1.00 57.46 92 GLU A CA 1
ATOM 697 C C . GLU A 1 100 ? -29.097 -22.994 -48.192 1.00 50.47 92 GLU A C 1
ATOM 698 O O . GLU A 1 100 ? -29.257 -22.172 -47.286 1.00 46.33 92 GLU A O 1
ATOM 704 N N . ASP A 1 101 ? -30.033 -23.890 -48.513 1.00 48.95 93 ASP A N 1
ATOM 705 C CA . ASP A 1 101 ? -31.256 -23.985 -47.724 1.00 49.36 93 ASP A CA 1
ATOM 706 C C . ASP A 1 101 ? -30.958 -24.429 -46.301 1.00 44.20 93 ASP A C 1
ATOM 707 O O . ASP A 1 101 ? -31.663 -24.031 -45.370 1.00 43.51 93 ASP A O 1
ATOM 712 N N . ILE A 1 102 ? -29.925 -25.251 -46.117 1.00 38.94 94 ILE A N 1
ATOM 713 C CA . ILE A 1 102 ? -29.553 -25.689 -44.777 1.00 41.54 94 ILE A CA 1
ATOM 714 C C . ILE A 1 102 ? -28.827 -24.577 -44.043 1.00 43.30 94 ILE A C 1
ATOM 715 O O . ILE A 1 102 ? -29.074 -24.337 -42.855 1.00 36.81 94 ILE A O 1
ATOM 720 N N . ARG A 1 103 ? -27.929 -23.873 -44.738 1.00 35.23 95 ARG A N 1
ATOM 721 C CA . ARG A 1 103 ? -27.308 -22.692 -44.145 1.00 37.47 95 ARG A CA 1
ATOM 722 C C . ARG A 1 103 ? -28.369 -21.694 -43.691 1.00 29.65 95 ARG A C 1
ATOM 723 O O . ARG A 1 103 ? -28.301 -21.162 -42.580 1.00 29.89 95 ARG A O 1
ATOM 731 N N . SER A 1 104 ? -29.364 -21.435 -44.546 1.00 35.00 96 SER A N 1
ATOM 732 C CA . SER A 1 104 ? -30.405 -20.465 -44.218 1.00 32.60 96 SER A CA 1
ATOM 733 C C . SER A 1 104 ? -31.237 -20.910 -43.011 1.00 37.96 96 SER A C 1
ATOM 734 O O . SER A 1 104 ? -31.537 -20.101 -42.122 1.00 36.41 96 SER A O 1
ATOM 737 N N . ALA A 1 105 ? -31.617 -22.190 -42.956 1.00 35.62 97 ALA A N 1
ATOM 738 C CA . ALA A 1 105 ? -32.375 -22.682 -41.806 1.00 31.62 97 ALA A CA 1
ATOM 739 C C . ALA A 1 105 ? -31.533 -22.645 -40.538 1.00 30.61 97 ALA A C 1
ATOM 740 O O . ALA A 1 105 ? -32.006 -22.206 -39.481 1.00 32.94 97 ALA A O 1
ATOM 742 N N . LEU A 1 106 ? -30.283 -23.100 -40.634 1.00 28.78 98 LEU A N 1
ATOM 743 C CA . LEU A 1 106 ? -29.375 -23.091 -39.495 1.00 27.52 98 LEU A CA 1
ATOM 744 C C . LEU A 1 106 ? -29.185 -21.679 -38.962 1.00 27.97 98 LEU A C 1
ATOM 745 O O . LEU A 1 106 ? -29.269 -21.444 -37.752 1.00 29.66 98 LEU A O 1
ATOM 750 N N . LYS A 1 107 ? -28.958 -20.712 -39.862 1.00 29.87 99 LYS A N 1
ATOM 751 C CA . LYS A 1 107 ? -28.800 -19.331 -39.421 1.00 28.41 99 LYS A CA 1
ATOM 752 C C . LYS A 1 107 ? -30.043 -18.836 -38.680 1.00 33.29 99 LYS A C 1
ATOM 753 O O . LYS A 1 107 ? -29.927 -18.167 -37.648 1.00 29.33 99 LYS A O 1
ATOM 759 N N . GLY A 1 108 ? -31.241 -19.153 -39.191 1.00 32.84 100 GLY A N 1
ATOM 760 C CA . GLY A 1 108 ? -32.459 -18.757 -38.493 1.00 32.90 100 GLY A CA 1
ATOM 761 C C . GLY A 1 108 ? -32.527 -19.281 -37.065 1.00 33.18 100 GLY A C 1
ATOM 762 O O . GLY A 1 108 ? -32.817 -18.534 -36.127 1.00 32.26 100 GLY A O 1
ATOM 763 N N . VAL A 1 109 ? -32.253 -20.569 -36.875 1.00 26.32 101 VAL A N 1
ATOM 764 C CA . VAL A 1 109 ? -32.298 -21.131 -35.529 1.00 24.19 101 VAL A CA 1
ATOM 765 C C . VAL A 1 109 ? -31.175 -20.551 -34.672 1.00 26.62 101 VAL A C 1
ATOM 766 O O . VAL A 1 109 ? -31.387 -20.143 -33.522 1.00 24.28 101 VAL A O 1
ATOM 770 N N . MET A 1 110 ? -29.962 -20.501 -35.226 1.00 26.32 102 MET A N 1
ATOM 771 C CA . MET A 1 110 ? -28.805 -20.063 -34.454 1.00 23.50 102 MET A CA 1
ATOM 772 C C . MET A 1 110 ? -28.921 -18.608 -34.016 1.00 26.17 102 MET A C 1
ATOM 773 O O . MET A 1 110 ? -28.376 -18.230 -32.973 1.00 27.24 102 MET A O 1
ATOM 778 N N . SER A 1 111 ? -29.599 -17.776 -34.804 1.00 24.20 103 SER A N 1
ATOM 779 C CA A SER A 1 111 ? -29.811 -16.387 -34.418 0.66 27.79 103 SER A CA 1
ATOM 780 C CA B SER A 1 111 ? -29.817 -16.386 -34.421 0.34 28.18 103 SER A CA 1
ATOM 781 C C . SER A 1 111 ? -30.632 -16.254 -33.140 1.00 33.09 103 SER A C 1
ATOM 782 O O . SER A 1 111 ? -30.689 -15.154 -32.574 1.00 38.58 103 SER A O 1
ATOM 787 N N . ARG A 1 112 ? -31.270 -17.330 -32.684 1.00 26.28 104 ARG A N 1
ATOM 788 C CA A ARG A 1 112 ? -32.035 -17.358 -31.445 0.34 32.05 104 ARG A CA 1
ATOM 789 C CA B ARG A 1 112 ? -32.019 -17.319 -31.431 0.66 32.43 104 ARG A CA 1
ATOM 790 C C . ARG A 1 112 ? -31.306 -18.093 -30.323 1.00 31.33 104 ARG A C 1
ATOM 791 O O . ARG A 1 112 ? -31.940 -18.487 -29.334 1.00 27.40 104 ARG A O 1
ATOM 806 N N . LEU A 1 113 ? -29.991 -18.308 -30.452 1.00 21.54 105 LEU A N 1
ATOM 807 C CA . LEU A 1 113 ? -29.251 -19.073 -29.454 1.00 21.03 105 LEU A CA 1
ATOM 808 C C . LEU A 1 113 ? -28.144 -18.245 -28.805 1.00 23.74 105 LEU A C 1
ATOM 809 O O . LEU A 1 113 ? -27.551 -17.366 -29.435 1.00 23.57 105 LEU A O 1
ATOM 814 N N . HIS A 1 114 ? -27.872 -18.544 -27.529 1.00 19.67 106 HIS A N 1
ATOM 815 C CA . HIS A 1 114 ? -26.654 -18.053 -26.877 1.00 21.08 106 HIS A CA 1
ATOM 816 C C . HIS A 1 114 ? -25.447 -18.949 -27.143 1.00 24.34 106 HIS A C 1
ATOM 817 O O . HIS A 1 114 ? -24.323 -18.447 -27.273 1.00 23.54 106 HIS A O 1
ATOM 824 N N . VAL A 1 115 ? -25.651 -20.270 -27.162 1.00 18.30 107 VAL A N 1
ATOM 825 C CA . VAL A 1 115 ? -24.580 -21.260 -27.237 1.00 16.93 107 VAL A CA 1
ATOM 826 C C . VAL A 1 115 ? -25.071 -22.419 -28.083 1.00 19.52 107 VAL A C 1
ATOM 827 O O . VAL A 1 115 ? -26.230 -22.826 -27.971 1.00 19.49 107 VAL A O 1
ATOM 831 N N . LEU A 1 116 ? -24.193 -22.938 -28.938 1.00 17.00 108 LEU A N 1
ATOM 832 C CA . LEU A 1 116 ? -24.460 -24.113 -29.747 1.00 18.43 108 LEU A CA 1
ATOM 833 C C . LEU A 1 116 ? -23.450 -25.183 -29.364 1.00 18.07 108 LEU A C 1
ATOM 834 O O . LEU A 1 116 ? -22.235 -24.935 -29.380 1.00 20.38 108 LEU A O 1
ATOM 839 N N . ILE A 1 117 ? -23.957 -26.351 -28.992 1.00 18.44 109 ILE A N 1
ATOM 840 C CA . ILE A 1 117 ? -23.154 -27.523 -28.681 1.00 22.67 109 ILE A CA 1
ATOM 841 C C . ILE A 1 117 ? -23.108 -28.359 -29.952 1.00 16.94 109 ILE A C 1
ATOM 842 O O . ILE A 1 117 ? -24.124 -28.928 -30.363 1.00 22.02 109 ILE A O 1
ATOM 847 N N . ILE A 1 118 ? -21.944 -28.438 -30.578 1.00 17.09 110 ILE A N 1
ATOM 848 C CA . ILE A 1 118 ? -21.781 -29.154 -31.841 1.00 20.65 110 ILE A CA 1
ATOM 849 C C . ILE A 1 118 ? -21.197 -30.527 -31.547 1.00 21.76 110 ILE A C 1
ATOM 850 O O . ILE A 1 118 ? -20.111 -30.630 -30.965 1.00 22.88 110 ILE A O 1
ATOM 855 N N . GLY A 1 119 ? -21.872 -31.588 -31.993 1.00 21.51 111 GLY A N 1
ATOM 856 C CA . GLY A 1 119 ? -21.258 -32.900 -31.911 1.00 23.07 111 GLY A CA 1
ATOM 857 C C . GLY A 1 119 ? -22.070 -34.088 -31.409 1.00 23.50 111 GLY A C 1
ATOM 858 O O . GLY A 1 119 ? -21.837 -35.218 -31.863 1.00 25.21 111 GLY A O 1
ATOM 859 N N . PRO A 1 120 ? -22.978 -33.902 -30.443 1.00 23.71 112 PRO A N 1
ATOM 860 C CA . PRO A 1 120 ? -23.696 -35.071 -29.890 1.00 24.09 112 PRO A CA 1
ATOM 861 C C . PRO A 1 120 ? -24.514 -35.788 -30.961 1.00 24.92 112 PRO A C 1
ATOM 862 O O . PRO A 1 120 ? -25.467 -35.235 -31.503 1.00 23.07 112 PRO A O 1
ATOM 866 N N . GLY A 1 121 ? -24.148 -37.043 -31.241 1.00 21.45 113 GLY A N 1
ATOM 867 C CA . GLY A 1 121 ? -24.743 -37.816 -32.319 1.00 24.22 113 GLY A CA 1
ATOM 868 C C . GLY A 1 121 ? -24.465 -37.292 -33.714 1.00 28.62 113 GLY A C 1
ATOM 869 O O . GLY A 1 121 ? -25.166 -37.676 -34.661 1.00 31.26 113 GLY A O 1
ATOM 870 N N . LEU A 1 122 ? -23.457 -36.435 -33.872 1.00 24.08 114 LEU A N 1
ATOM 871 C CA . LEU A 1 122 ? -23.164 -35.842 -35.178 1.00 22.56 114 LEU A CA 1
ATOM 872 C C . LEU A 1 122 ? -22.739 -36.899 -36.198 1.00 26.77 114 LEU A C 1
ATOM 873 O O . LEU A 1 122 ? -23.179 -36.875 -37.356 1.00 30.19 114 LEU A O 1
ATOM 878 N N . GLY A 1 123 ? -21.878 -37.829 -35.800 1.00 29.49 115 GLY A N 1
ATOM 879 C CA . GLY A 1 123 ? -21.320 -38.767 -36.749 1.00 28.31 115 GLY A CA 1
ATOM 880 C C . GLY A 1 123 ? -20.266 -38.132 -37.637 1.00 28.52 115 GLY A C 1
ATOM 881 O O . GLY A 1 123 ? -19.957 -36.934 -37.558 1.00 27.10 115 GLY A O 1
ATOM 882 N N . ARG A 1 124 ? -19.706 -38.974 -38.508 1.00 31.53 116 ARG A N 1
ATOM 883 C CA . ARG A 1 124 ? -18.592 -38.626 -39.378 1.00 35.71 116 ARG A CA 1
ATOM 884 C C . ARG A 1 124 ? -18.970 -38.588 -40.854 1.00 35.10 116 ARG A C 1
ATOM 885 O O . ARG A 1 124 ? -18.080 -38.430 -41.706 1.00 36.89 116 ARG A O 1
ATOM 893 N N . ASP A 1 125 ? -20.246 -38.744 -41.191 1.00 33.61 117 ASP A N 1
ATOM 894 C CA . ASP A 1 125 ? -20.563 -38.777 -42.614 1.00 38.97 117 ASP A CA 1
ATOM 895 C C . ASP A 1 125 ? -20.488 -37.366 -43.200 1.00 33.00 117 ASP A C 1
ATOM 896 O O . ASP A 1 125 ? -20.539 -36.363 -42.487 1.00 33.37 117 ASP A O 1
ATOM 901 N N . ASP A 1 126 ? -20.360 -37.308 -44.523 1.00 33.61 118 ASP A N 1
ATOM 902 C CA . ASP A 1 126 ? -20.078 -36.041 -45.190 1.00 40.59 118 ASP A CA 1
ATOM 903 C C . ASP A 1 126 ? -21.160 -35.010 -44.925 1.00 38.42 118 ASP A C 1
ATOM 904 O O . ASP A 1 126 ? -20.859 -33.833 -44.713 1.00 37.65 118 ASP A O 1
ATOM 909 N N . HIS A 1 127 ? -22.425 -35.432 -44.931 1.00 35.01 119 HIS A N 1
ATOM 910 C CA . HIS A 1 127 ? -23.525 -34.478 -44.820 1.00 35.91 119 HIS A CA 1
ATOM 911 C C . HIS A 1 127 ? -23.497 -33.763 -43.478 1.00 36.85 119 HIS A C 1
ATOM 912 O O . HIS A 1 127 ? -23.540 -32.524 -43.405 1.00 31.19 119 HIS A O 1
ATOM 919 N N . MET A 1 128 ? -23.397 -34.527 -42.398 1.00 28.94 120 MET A N 1
ATOM 920 C CA . MET A 1 128 ? -23.411 -33.926 -41.078 1.00 29.21 120 MET A CA 1
ATOM 921 C C . MET A 1 128 ? -22.125 -33.165 -40.783 1.00 31.09 120 MET A C 1
ATOM 922 O O . MET A 1 128 ? -22.156 -32.154 -40.067 1.00 26.73 120 MET A O 1
ATOM 927 N N . GLN A 1 129 ? -20.987 -33.635 -41.297 1.00 29.31 121 GLN A N 1
ATOM 928 C CA . GLN A 1 129 ? -19.753 -32.892 -41.090 1.00 29.53 121 GLN A CA 1
ATOM 929 C C . GLN A 1 129 ? -19.832 -31.539 -41.787 1.00 27.53 121 GLN A C 1
ATOM 930 O O . GLN A 1 129 ? -19.355 -30.526 -41.265 1.00 31.06 121 GLN A O 1
ATOM 936 N N . SER A 1 130 ? -20.450 -31.500 -42.966 1.00 28.56 122 SER A N 1
ATOM 937 C CA B SER A 1 130 ? -20.652 -30.226 -43.647 0.57 30.72 122 SER A CA 1
ATOM 938 C CA C SER A 1 130 ? -20.648 -30.224 -43.645 0.43 30.71 122 SER A CA 1
ATOM 939 C C . SER A 1 130 ? -21.608 -29.334 -42.868 1.00 30.44 122 SER A C 1
ATOM 940 O O . SER A 1 130 ? -21.382 -28.125 -42.751 1.00 30.69 122 SER A O 1
ATOM 945 N N . CYS A 1 131 ? -22.688 -29.916 -42.325 1.00 28.29 123 CYS A N 1
ATOM 946 C CA . CYS A 1 131 ? -23.622 -29.126 -41.523 1.00 24.36 123 CYS A CA 1
ATOM 947 C C . CYS A 1 131 ? -22.925 -28.506 -40.321 1.00 29.29 123 CYS A C 1
ATOM 948 O O . CYS A 1 131 ? -23.173 -27.342 -39.974 1.00 31.78 123 CYS A O 1
ATOM 951 N N . ALA A 1 132 ? -22.083 -29.281 -39.636 1.00 29.84 124 ALA A N 1
ATOM 952 C CA . ALA A 1 132 ? -21.337 -28.725 -38.514 1.00 28.73 124 ALA A CA 1
ATOM 953 C C . ALA A 1 132 ? -20.376 -27.634 -38.976 1.00 26.94 124 ALA A C 1
ATOM 954 O O . ALA A 1 132 ? -20.177 -26.637 -38.274 1.00 26.11 124 ALA A O 1
ATOM 956 N N . LYS A 1 133 ? -19.757 -27.807 -40.145 1.00 27.95 125 LYS A N 1
ATOM 957 C CA . LYS A 1 133 ? -18.833 -26.780 -40.607 1.00 32.96 125 LYS A CA 1
ATOM 958 C C . LYS A 1 133 ? -19.574 -25.481 -40.893 1.00 31.71 125 LYS A C 1
ATOM 959 O O . LYS A 1 133 ? -19.096 -24.397 -40.533 1.00 28.98 125 LYS A O 1
ATOM 965 N N . ILE A 1 134 ? -20.756 -25.578 -41.521 1.00 31.98 126 ILE A N 1
ATOM 966 C CA . ILE A 1 134 ? -21.623 -24.412 -41.703 1.00 29.90 126 ILE A CA 1
ATOM 967 C C . ILE A 1 134 ? -21.937 -23.777 -40.360 1.00 26.30 126 ILE A C 1
ATOM 968 O O . ILE A 1 134 ? -21.881 -22.552 -40.198 1.00 27.53 126 ILE A O 1
ATOM 973 N N . ALA A 1 135 ? -22.293 -24.605 -39.382 1.00 22.31 127 ALA A N 1
ATOM 974 C CA . ALA A 1 135 ? -22.584 -24.091 -38.050 1.00 24.29 127 ALA A CA 1
ATOM 975 C C . ALA A 1 135 ? -21.374 -23.364 -37.459 1.00 24.96 127 ALA A C 1
ATOM 976 O O . ALA A 1 135 ? -21.502 -22.234 -36.971 1.00 25.02 127 ALA A O 1
ATOM 978 N N . PHE A 1 136 ? -20.175 -23.956 -37.559 1.00 24.34 128 PHE A N 1
ATOM 979 C CA . PHE A 1 136 ? -18.960 -23.260 -37.112 1.00 28.72 128 PHE A CA 1
ATOM 980 C C . PHE A 1 136 ? -18.792 -21.911 -37.803 1.00 33.08 128 PHE A C 1
ATOM 981 O O . PHE A 1 136 ? -18.458 -20.913 -37.163 1.00 32.43 128 PHE A O 1
ATOM 989 N N . GLU A 1 137 ? -18.959 -21.883 -39.129 1.00 30.19 129 GLU A N 1
ATOM 990 C CA . GLU A 1 137 ? -18.790 -20.641 -39.881 1.00 29.51 129 GLU A CA 1
ATOM 991 C C . GLU A 1 137 ? -19.778 -19.570 -39.431 1.00 32.15 129 GLU A C 1
ATOM 992 O O . GLU A 1 137 ? -19.411 -18.398 -39.281 1.00 35.35 129 GLU A O 1
ATOM 998 N N . LEU A 1 138 ? -21.042 -19.948 -39.239 1.00 31.51 130 LEU A N 1
ATOM 999 C CA . LEU A 1 138 ? -22.053 -18.998 -38.783 1.00 31.13 130 LEU A CA 1
ATOM 1000 C C . LEU A 1 138 ? -21.754 -18.503 -37.375 1.00 29.25 130 LEU A C 1
ATOM 1001 O O . LEU A 1 138 ? -21.894 -17.312 -37.080 1.00 31.93 130 LEU A O 1
ATOM 1006 N N . ALA A 1 139 ? -21.366 -19.416 -36.484 1.00 26.80 131 ALA A N 1
ATOM 1007 C CA . ALA A 1 139 ? -21.107 -19.039 -35.097 1.00 27.15 131 ALA A CA 1
ATOM 1008 C C . ALA A 1 139 ? -19.915 -18.100 -35.008 1.00 26.55 131 ALA A C 1
ATOM 1009 O O . ALA A 1 139 ? -19.906 -17.159 -34.196 1.00 29.92 131 ALA A O 1
ATOM 1011 N N . LYS A 1 140 ? -18.902 -18.331 -35.846 1.00 28.49 132 LYS A N 1
ATOM 1012 C CA . LYS A 1 140 ? -17.766 -17.425 -35.918 1.00 33.68 132 LYS A CA 1
ATOM 1013 C C . LYS A 1 140 ? -18.224 -15.991 -36.117 1.00 37.91 132 LYS A C 1
ATOM 1014 O O . LYS A 1 140 ? -17.716 -15.070 -35.471 1.00 31.33 132 LYS A O 1
ATOM 1020 N N . ASP A 1 141 ? -19.198 -15.783 -36.989 1.00 32.47 133 ASP A N 1
ATOM 1021 C CA . ASP A 1 141 ? -19.582 -14.430 -37.372 1.00 38.91 133 ASP A CA 1
ATOM 1022 C C . ASP A 1 141 ? -20.690 -13.857 -36.495 1.00 36.96 133 ASP A C 1
ATOM 1023 O O . ASP A 1 141 ? -20.988 -12.660 -36.605 1.00 41.69 133 ASP A O 1
ATOM 1028 N N . MET A 1 142 ? -21.284 -14.675 -35.623 1.00 41.27 134 MET A N 1
ATOM 1029 C CA . MET A 1 142 ? -22.204 -14.213 -34.582 1.00 44.10 134 MET A CA 1
ATOM 1030 C C . MET A 1 142 ? -21.387 -13.988 -33.318 1.00 43.81 134 MET A C 1
ATOM 1031 O O . MET A 1 142 ? -21.162 -14.903 -32.519 1.00 40.72 134 MET A O 1
ATOM 1036 N N . GLU A 1 143 ? -20.954 -12.747 -33.118 1.00 43.20 135 GLU A N 1
ATOM 1037 C CA . GLU A 1 143 ? -19.879 -12.514 -32.164 1.00 45.11 135 GLU A CA 1
ATOM 1038 C C . GLU A 1 143 ? -20.279 -12.793 -30.716 1.00 47.09 135 GLU A C 1
ATOM 1039 O O . GLU A 1 143 ? -19.391 -12.976 -29.877 1.00 47.83 135 GLU A O 1
ATOM 1045 N N . GLN A 1 144 ? -21.577 -12.857 -30.400 1.00 44.08 136 GLN A N 1
ATOM 1046 C CA . GLN A 1 144 ? -22.013 -13.177 -29.044 1.00 48.00 136 GLN A CA 1
ATOM 1047 C C . GLN A 1 144 ? -22.436 -14.637 -28.878 1.00 51.05 136 GLN A C 1
ATOM 1048 O O . GLN A 1 144 ? -23.100 -14.971 -27.889 1.00 48.86 136 GLN A O 1
ATOM 1054 N N . MET A 1 145 ? -22.084 -15.510 -29.822 1.00 30.92 137 MET A N 1
ATOM 1055 C CA A MET A 1 145 ? -22.425 -16.928 -29.758 0.49 28.18 137 MET A CA 1
ATOM 1056 C CA B MET A 1 145 ? -22.431 -16.924 -29.739 0.51 28.19 137 MET A CA 1
ATOM 1057 C C . MET A 1 145 ? -21.270 -17.724 -29.164 1.00 33.59 137 MET A C 1
ATOM 1058 O O . MET A 1 145 ? -20.125 -17.567 -29.591 1.00 32.45 137 MET A O 1
ATOM 1067 N N . GLY A 1 146 ? -21.573 -18.598 -28.205 1.00 24.42 138 GLY A N 1
ATOM 1068 C CA . GLY A 1 146 ? -20.587 -19.514 -27.680 1.00 22.60 138 GLY A CA 1
ATOM 1069 C C . GLY A 1 146 ? -20.737 -20.884 -28.302 1.00 23.63 138 GLY A C 1
ATOM 1070 O O . GLY A 1 146 ? -21.801 -21.250 -28.795 1.00 21.64 138 GLY A O 1
ATOM 1071 N N . VAL A 1 147 ? -19.660 -21.666 -28.283 1.00 21.40 139 VAL A N 1
ATOM 1072 C CA . VAL A 1 147 ? -19.707 -22.985 -28.904 1.00 21.85 139 VAL A CA 1
ATOM 1073 C C . VAL A 1 147 ? -19.006 -23.987 -27.997 1.00 23.89 139 VAL A C 1
ATOM 1074 O O . VAL A 1 147 ? -17.913 -23.719 -27.484 1.00 22.07 139 VAL A O 1
ATOM 1078 N N . VAL A 1 148 ? -19.657 -25.121 -27.763 1.00 20.85 140 VAL A N 1
ATOM 1079 C CA . VAL A 1 148 ? -19.043 -26.276 -27.111 1.00 18.16 140 VAL A CA 1
ATOM 1080 C C . VAL A 1 148 ? -18.959 -27.374 -28.155 1.00 22.98 140 VAL A C 1
ATOM 1081 O O . VAL A 1 148 ? -19.941 -27.632 -28.860 1.00 20.23 140 VAL A O 1
ATOM 1085 N N . VAL A 1 149 ? -17.799 -28.015 -28.270 1.00 18.22 141 VAL A N 1
ATOM 1086 C CA . VAL A 1 149 ? -17.566 -29.000 -29.325 1.00 21.05 141 VAL A CA 1
ATOM 1087 C C . VAL A 1 149 ? -17.240 -30.339 -28.673 1.00 20.91 141 VAL A C 1
ATOM 1088 O O . VAL A 1 149 ? -16.292 -30.432 -27.883 1.00 23.63 141 VAL A O 1
ATOM 1092 N N . ASP A 1 150 ? -17.980 -31.380 -29.043 1.00 19.80 142 ASP A N 1
ATOM 1093 C CA . ASP A 1 150 ? -17.794 -32.693 -28.440 1.00 18.03 142 ASP A CA 1
ATOM 1094 C C . ASP A 1 150 ? -17.862 -33.772 -29.512 1.00 23.78 142 ASP A C 1
ATOM 1095 O O . ASP A 1 150 ? -18.352 -33.545 -30.621 1.00 24.81 142 ASP A O 1
ATOM 1100 N N . ALA A 1 151 ? -17.368 -34.958 -29.163 1.00 23.21 143 ALA A N 1
ATOM 1101 C CA . ALA A 1 151 ? -17.583 -36.181 -29.962 1.00 25.64 143 ALA A CA 1
ATOM 1102 C C . ALA A 1 151 ? -17.133 -35.915 -31.399 1.00 26.52 143 ALA A C 1
ATOM 1103 O O . ALA A 1 151 ? -16.027 -35.392 -31.603 1.00 26.17 143 ALA A O 1
ATOM 1105 N N . ASP A 1 152 ? -17.940 -36.219 -32.415 1.00 24.32 144 ASP A N 1
ATOM 1106 C CA . ASP A 1 152 ? -17.456 -36.073 -33.785 1.00 26.45 144 ASP A CA 1
ATOM 1107 C C . ASP A 1 152 ? -17.445 -34.635 -34.262 1.00 22.97 144 ASP A C 1
ATOM 1108 O O . ASP A 1 152 ? -16.995 -34.385 -35.386 1.00 29.86 144 ASP A O 1
ATOM 1113 N N . GLY A 1 153 ? -17.917 -33.685 -33.448 1.00 23.51 145 GLY A N 1
ATOM 1114 C CA . GLY A 1 153 ? -17.571 -32.303 -33.719 1.00 23.93 145 GLY A CA 1
ATOM 1115 C C . GLY A 1 153 ? -16.075 -32.107 -33.674 1.00 24.23 145 GLY A C 1
ATOM 1116 O O . GLY A 1 153 ? -15.519 -31.301 -34.427 1.00 28.76 145 GLY A O 1
ATOM 1117 N N . LEU A 1 154 ? -15.400 -32.846 -32.791 1.00 21.95 146 LEU A N 1
ATOM 1118 C CA . LEU A 1 154 ? -13.946 -32.782 -32.692 1.00 20.44 146 LEU A CA 1
ATOM 1119 C C . LEU A 1 154 ? -13.257 -33.520 -33.820 1.00 24.66 146 LEU A C 1
ATOM 1120 O O . LEU A 1 154 ? -12.097 -33.212 -34.117 1.00 28.40 146 LEU A O 1
ATOM 1125 N N . TRP A 1 155 ? -13.932 -34.494 -34.446 1.00 25.23 147 TRP A N 1
ATOM 1126 C CA . TRP A 1 155 ? -13.428 -35.047 -35.699 1.00 29.40 147 TRP A CA 1
ATOM 1127 C C . TRP A 1 155 ? -13.301 -33.960 -36.767 1.00 33.88 147 TRP A C 1
ATOM 1128 O O . TRP A 1 155 ? -12.315 -33.918 -37.512 1.00 30.99 147 TRP A O 1
ATOM 1139 N N . LEU A 1 156 ? -14.275 -33.051 -36.837 1.00 32.94 148 LEU A N 1
ATOM 1140 C CA . LEU A 1 156 ? -14.187 -31.951 -37.794 1.00 30.49 148 LEU A CA 1
ATOM 1141 C C . LEU A 1 156 ? -13.015 -31.022 -37.474 1.00 28.22 148 LEU A C 1
ATOM 1142 O O . LEU A 1 156 ? -12.278 -30.605 -38.381 1.00 30.54 148 LEU A O 1
ATOM 1147 N N . VAL A 1 157 ? -12.826 -30.689 -36.189 1.00 28.04 149 VAL A N 1
ATOM 1148 C CA . VAL A 1 157 ? -11.725 -29.813 -35.784 1.00 30.00 149 VAL A CA 1
ATOM 1149 C C . VAL A 1 157 ? -10.377 -30.454 -36.096 1.00 32.92 149 VAL A C 1
ATOM 1150 O 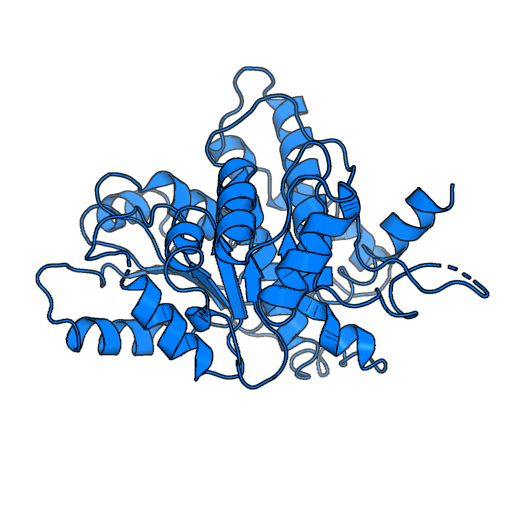O . VAL A 1 157 ? -9.446 -29.782 -36.557 1.00 29.69 149 VAL A O 1
ATOM 1154 N N . GLN A 1 158 ? -10.227 -31.749 -35.819 1.00 28.21 150 GLN A N 1
ATOM 1155 C CA A GLN A 1 158 ? -8.947 -32.367 -36.147 0.53 31.24 150 GLN A CA 1
ATOM 1156 C CA B GLN A 1 158 ? -8.981 -32.433 -36.151 0.47 31.27 150 GLN A CA 1
ATOM 1157 C C . GLN A 1 158 ? -8.724 -32.428 -37.652 1.00 35.77 150 GLN A C 1
ATOM 1158 O O . GLN A 1 158 ? -7.571 -32.422 -38.096 1.00 35.13 150 GLN A O 1
ATOM 1169 N N . ASN A 1 159 ? -9.793 -32.432 -38.457 1.00 33.45 151 ASN A N 1
ATOM 1170 C CA . ASN A 1 159 ? -9.615 -32.421 -39.903 1.00 37.30 151 ASN A CA 1
ATOM 1171 C C . ASN A 1 159 ? -9.445 -31.010 -40.456 1.00 41.36 151 ASN A C 1
ATOM 1172 O O . ASN A 1 159 ? -8.778 -30.831 -41.479 1.00 36.54 151 ASN A O 1
ATOM 1177 N N . GLU A 1 160 ? -10.037 -30.006 -39.815 1.00 38.15 152 GLU A N 1
ATOM 1178 C CA . GLU A 1 160 ? -9.927 -28.615 -40.254 1.00 37.02 152 GLU A CA 1
ATOM 1179 C C . GLU A 1 160 ? -9.820 -27.735 -39.025 1.00 30.37 152 GLU A C 1
ATOM 1180 O O . GLU A 1 160 ? -10.805 -27.135 -38.584 1.00 31.32 152 GLU A O 1
ATOM 1186 N N . PRO A 1 161 ? -8.632 -27.645 -38.428 1.00 36.16 153 PRO A N 1
ATOM 1187 C CA . PRO A 1 161 ? -8.506 -26.895 -37.160 1.00 32.07 153 PRO A CA 1
ATOM 1188 C C . PRO A 1 161 ? -8.833 -25.422 -37.296 1.00 35.57 153 PRO A C 1
ATOM 1189 O O . PRO A 1 161 ? -9.175 -24.776 -36.289 1.00 32.66 153 PRO A O 1
ATOM 1193 N N . LYS A 1 162 ? -8.733 -24.871 -38.510 1.00 36.51 154 LYS A N 1
ATOM 1194 C CA . LYS A 1 162 ? -9.014 -23.460 -38.719 1.00 38.46 154 LYS A CA 1
ATOM 1195 C C . LYS A 1 162 ? -10.446 -23.094 -38.367 1.00 36.76 154 LYS A C 1
ATOM 1196 O O . LYS A 1 162 ? -10.707 -21.917 -38.097 1.00 40.91 154 LYS A O 1
ATOM 1202 N N . VAL A 1 163 ? -11.372 -24.064 -38.327 1.00 31.80 155 VAL A N 1
ATOM 1203 C CA . VAL A 1 163 ? -12.756 -23.737 -37.984 1.00 33.92 155 VAL A CA 1
ATOM 1204 C C . VAL A 1 163 ? -12.866 -23.134 -36.584 1.00 37.84 155 VAL A C 1
ATOM 1205 O O . VAL A 1 163 ? -13.839 -22.433 -36.297 1.00 34.12 155 VAL A O 1
ATOM 1209 N N . VAL A 1 164 ? -11.898 -23.385 -35.700 1.00 33.28 156 VAL A N 1
ATOM 1210 C CA . VAL A 1 164 ? -11.897 -22.735 -34.394 1.00 32.69 156 VAL A CA 1
ATOM 1211 C C . VAL A 1 164 ? -10.878 -21.599 -34.290 1.00 36.40 156 VAL A C 1
ATOM 1212 O O . VAL A 1 164 ? -10.991 -20.771 -33.375 1.00 33.22 156 VAL A O 1
ATOM 1216 N N . MET A 1 165 ? -9.899 -21.529 -35.186 1.00 43.42 157 MET A N 1
ATOM 1217 C CA . MET A 1 165 ? -8.816 -20.556 -35.082 1.00 49.71 157 MET A CA 1
ATOM 1218 C C . MET A 1 165 ? -9.216 -19.195 -35.649 1.00 55.10 157 MET A C 1
ATOM 1219 O O . MET A 1 165 ? -9.889 -19.098 -36.679 1.00 44.83 157 MET A O 1
ATOM 1224 N N . ASP A 1 166 ? -8.806 -18.139 -34.939 1.00 62.06 158 ASP A N 1
ATOM 1225 C CA . ASP A 1 166 ? -9.029 -16.725 -35.301 1.00 72.59 158 ASP A CA 1
ATOM 1226 C C . ASP A 1 166 ? -10.527 -16.392 -35.371 1.00 73.01 158 ASP A C 1
ATOM 1227 O O . ASP A 1 166 ? -11.109 -16.215 -36.444 1.00 72.09 158 ASP A O 1
ATOM 1229 N N . TRP A 1 167 ? -11.139 -16.286 -34.174 1.00 60.88 159 TRP A N 1
ATOM 1230 C CA . TRP A 1 167 ? -12.504 -15.817 -34.056 1.00 52.64 159 TRP A CA 1
ATOM 1231 C C . TRP A 1 167 ? -12.569 -14.384 -33.537 1.00 51.62 159 TRP A C 1
ATOM 1232 O O . TRP A 1 167 ? -11.674 -13.936 -32.816 1.00 62.12 159 TRP A O 1
ATOM 1243 N N . PRO A 1 168 ? -13.608 -13.628 -33.899 1.00 57.67 160 PRO A N 1
ATOM 1244 C CA . PRO A 1 168 ? -13.808 -12.292 -33.328 1.00 60.57 160 PRO A CA 1
ATOM 1245 C C . PRO A 1 168 ? -14.657 -12.322 -32.059 1.00 53.88 160 PRO A C 1
ATOM 1246 O O . PRO A 1 168 ? -15.434 -13.248 -31.814 1.00 43.24 160 PRO A O 1
ATOM 1250 N N . GLY A 1 169 ? -14.511 -11.257 -31.264 1.00 60.06 161 GLY A N 1
ATOM 1251 C CA . GLY A 1 169 ? -15.212 -11.142 -29.997 1.00 61.83 161 GLY A CA 1
ATOM 1252 C C . GLY A 1 169 ? -14.444 -11.778 -28.854 1.00 59.36 161 GLY A C 1
ATOM 1253 O O . GLY A 1 169 ? -13.270 -12.138 -28.969 1.00 50.16 161 GLY A O 1
ATOM 1254 N N . VAL A 1 170 ? -15.128 -11.918 -27.722 1.00 59.74 162 VAL A N 1
ATOM 1255 C CA . VAL A 1 170 ? -14.511 -12.543 -26.556 1.00 56.46 162 VAL A CA 1
ATOM 1256 C C . VAL A 1 170 ? -14.280 -14.013 -26.895 1.00 62.78 162 VAL A C 1
ATOM 1257 O O . VAL A 1 170 ? -14.973 -14.561 -27.771 1.00 59.08 162 VAL A O 1
ATOM 1259 N N . PRO A 1 171 ? -13.306 -14.684 -26.277 1.00 66.87 163 PRO A N 1
ATOM 1260 C CA . PRO A 1 171 ? -13.158 -16.122 -26.523 1.00 61.63 163 PRO A CA 1
ATOM 1261 C C . PRO A 1 171 ? -14.421 -16.844 -26.074 1.00 46.87 163 PRO A C 1
ATOM 1262 O O . PRO A 1 171 ? -15.043 -16.474 -25.072 1.00 44.85 163 PRO A O 1
ATOM 1266 N N . ARG A 1 172 ? -14.830 -17.854 -26.845 1.00 28.41 164 ARG A N 1
ATOM 1267 C CA . ARG A 1 172 ? -16.140 -18.436 -26.575 1.00 24.41 164 ARG A CA 1
ATOM 1268 C C . ARG A 1 172 ? -16.246 -19.851 -27.117 1.00 24.85 164 ARG A C 1
ATOM 1269 O O . ARG A 1 172 ? -17.307 -20.255 -27.597 1.00 27.28 164 ARG A O 1
ATOM 1277 N N . ILE A 1 173 ? -15.164 -20.620 -27.033 1.00 21.26 165 ILE A N 1
ATOM 1278 C CA . ILE A 1 173 ? -15.123 -21.978 -27.558 1.00 20.87 165 ILE A CA 1
ATOM 1279 C C . ILE A 1 173 ? -14.578 -22.901 -26.483 1.00 22.41 165 ILE A C 1
ATOM 1280 O O . ILE A 1 173 ? -13.543 -22.605 -25.870 1.00 22.73 165 ILE A O 1
ATOM 1285 N N . ILE A 1 174 ? -15.245 -24.035 -26.293 1.00 19.60 166 ILE A N 1
ATOM 1286 C CA . ILE A 1 174 ? -14.822 -25.071 -25.356 1.00 19.92 166 ILE A CA 1
ATOM 1287 C C . ILE A 1 174 ? -14.852 -26.401 -26.099 1.00 25.93 166 ILE A C 1
ATOM 1288 O O . ILE A 1 174 ? -15.877 -26.764 -26.685 1.00 24.65 166 ILE A O 1
ATOM 1293 N N . LEU A 1 175 ? -13.731 -27.114 -26.085 1.00 17.21 167 LEU A N 1
ATOM 1294 C CA . LEU A 1 175 ? -13.631 -28.455 -26.647 1.00 19.37 167 LEU A CA 1
ATOM 1295 C C . LEU A 1 175 ? -13.582 -29.460 -25.513 1.00 18.84 167 LEU A C 1
ATOM 1296 O O . LEU A 1 175 ? -12.900 -29.222 -24.514 1.00 22.86 167 LEU A O 1
ATOM 1301 N N . THR A 1 176 ? -14.255 -30.615 -25.679 1.00 18.91 168 THR A N 1
ATOM 1302 C CA . THR A 1 176 ? -14.302 -31.632 -24.618 1.00 18.64 168 THR A CA 1
ATOM 1303 C C . THR A 1 176 ? -13.861 -33.004 -25.138 1.00 20.75 168 THR A C 1
ATOM 1304 O O . THR A 1 176 ? -14.630 -33.973 -25.093 1.00 23.91 168 THR A O 1
ATOM 1308 N N . PRO A 1 177 ? -12.599 -33.142 -25.552 1.00 21.60 169 PRO A N 1
ATOM 1309 C CA . PRO A 1 177 ? -12.145 -34.420 -26.127 1.00 19.03 169 PRO A CA 1
ATOM 1310 C C . PRO A 1 177 ? -11.953 -35.514 -25.093 1.00 26.59 169 PRO A C 1
ATOM 1311 O O . PRO A 1 177 ? -11.384 -35.295 -24.019 1.00 25.27 169 PRO A O 1
ATOM 1315 N N . ASN A 1 178 ? -12.412 -36.715 -25.448 1.00 24.59 170 ASN A N 1
ATOM 1316 C CA . ASN A 1 178 ? -11.991 -37.894 -24.711 1.00 24.72 170 ASN A CA 1
ATOM 1317 C C . ASN A 1 178 ? -10.539 -38.229 -25.082 1.00 25.54 170 ASN A 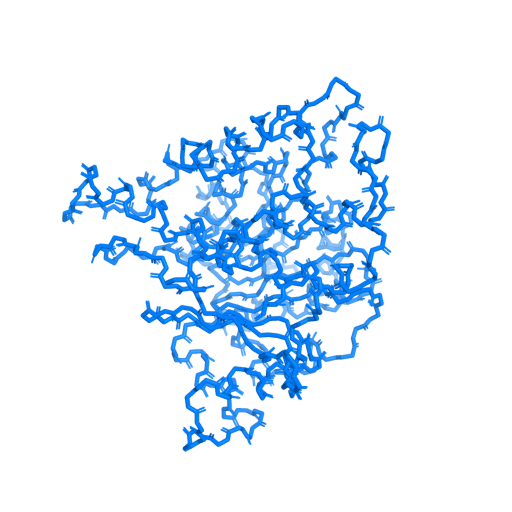C 1
ATOM 1318 O O . ASN A 1 178 ? -9.869 -37.495 -25.817 1.00 26.56 170 ASN A O 1
ATOM 1323 N N . VAL A 1 179 ? -10.047 -39.359 -24.571 1.00 28.91 171 VAL A N 1
ATOM 1324 C CA . VAL A 1 179 ? -8.624 -39.682 -24.687 1.00 28.16 171 VAL A CA 1
ATOM 1325 C C . VAL A 1 179 ? -8.201 -39.774 -26.153 1.0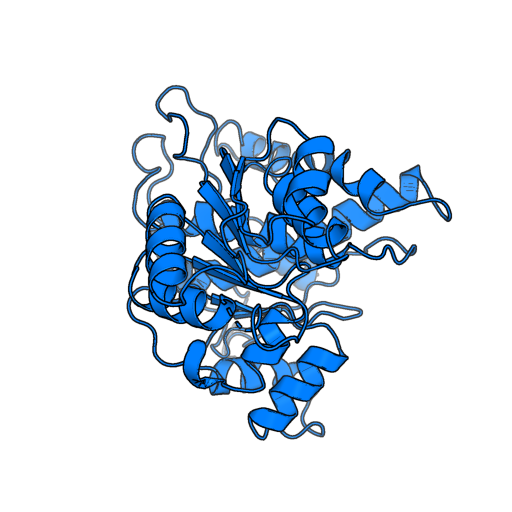0 33.30 171 VAL A C 1
ATOM 1326 O O . VAL A 1 179 ? -7.197 -39.182 -26.563 1.00 29.10 171 VAL A O 1
ATOM 1330 N N . MET A 1 180 ? -8.959 -40.515 -26.970 1.00 31.81 172 MET A N 1
ATOM 1331 C CA . MET A 1 180 ? -8.544 -40.696 -28.362 1.00 32.04 172 MET A CA 1
ATOM 1332 C C . MET A 1 180 ? -8.731 -39.411 -29.165 1.00 29.90 172 MET A C 1
ATOM 1333 O O . MET A 1 180 ? -7.883 -39.065 -29.993 1.00 32.08 172 MET A O 1
ATOM 1335 N N . GLU A 1 181 ? -9.831 -38.694 -28.937 1.00 27.98 173 GLU A N 1
ATOM 1336 C CA . GLU A 1 181 ? -10.026 -37.405 -29.600 1.00 27.71 173 GLU A CA 1
ATOM 1337 C C . GLU A 1 181 ? -8.927 -36.415 -29.229 1.00 29.93 173 GLU A C 1
ATOM 1338 O O . GLU A 1 181 ? -8.494 -35.607 -30.063 1.00 29.06 173 GLU A O 1
ATOM 1344 N N . PHE A 1 182 ? -8.472 -36.459 -27.978 1.00 25.14 174 PHE A N 1
ATOM 1345 C CA . PHE A 1 182 ? -7.384 -35.589 -27.557 1.00 24.20 174 PHE A CA 1
ATOM 1346 C C . PHE A 1 182 ? -6.098 -35.967 -28.267 1.00 29.24 174 PHE A C 1
ATOM 1347 O O . PHE A 1 182 ? -5.369 -35.098 -28.766 1.00 30.63 174 PHE A O 1
ATOM 1355 N N . LYS A 1 183 ? -5.815 -37.267 -28.348 1.00 27.27 175 LYS A N 1
ATOM 1356 C CA . LYS A 1 183 ? -4.609 -37.698 -29.033 1.00 26.40 175 LYS A CA 1
ATOM 1357 C C . LYS A 1 183 ? -4.645 -37.277 -30.495 1.00 28.52 175 LYS A C 1
ATOM 1358 O O . LYS A 1 183 ? -3.626 -36.851 -31.051 1.00 35.30 175 LYS A O 1
ATOM 1360 N N . ARG A 1 184 ? -5.817 -37.363 -31.133 1.00 36.11 176 ARG A N 1
ATOM 1361 C CA . ARG A 1 184 ? -5.888 -37.010 -32.548 1.00 38.33 176 ARG A CA 1
ATOM 1362 C C . ARG A 1 184 ? -5.669 -35.516 -32.747 1.00 34.41 176 ARG A C 1
ATOM 1363 O O . ARG A 1 184 ? -4.941 -35.111 -33.661 1.00 34.80 176 ARG A O 1
ATOM 1371 N N . LEU A 1 185 ? -6.264 -34.685 -31.883 1.00 30.43 177 LEU A N 1
ATOM 1372 C CA . LEU A 1 185 ? -6.048 -33.244 -31.969 1.00 32.01 177 LEU A CA 1
ATOM 1373 C C . LEU A 1 185 ? -4.575 -32.901 -31.809 1.00 32.30 177 LEU A C 1
ATOM 1374 O O . LEU A 1 185 ? -4.033 -32.090 -32.568 1.00 31.74 177 LEU A O 1
ATOM 1379 N N . CYS A 1 186 ? -3.920 -33.505 -30.807 1.00 29.56 178 CYS A N 1
ATOM 1380 C CA . CYS A 1 186 ? -2.488 -33.305 -30.603 1.00 32.58 178 CYS A CA 1
ATOM 1381 C C . CYS A 1 186 ? -1.685 -33.695 -31.840 1.00 36.95 178 CYS A C 1
ATOM 1382 O O . CYS A 1 186 ? -0.750 -32.986 -32.226 1.00 36.37 178 CYS A O 1
ATOM 1385 N N . ASP A 1 187 ? -2.015 -34.837 -32.456 1.00 43.70 179 ASP A N 1
ATOM 1386 C CA . ASP A 1 187 ? -1.325 -35.250 -33.675 1.00 46.12 179 ASP A CA 1
ATOM 1387 C C . ASP A 1 187 ? -1.465 -34.201 -34.768 1.00 42.87 179 ASP A C 1
ATOM 1388 O O . ASP A 1 187 ? -0.481 -33.832 -35.419 1.00 37.38 179 ASP A O 1
ATOM 1393 N N . THR A 1 188 ? -2.686 -33.703 -34.978 1.00 38.50 180 THR A N 1
ATOM 1394 C CA . THR A 1 188 ? -2.924 -32.722 -36.032 1.00 42.16 180 THR A CA 1
ATOM 1395 C C . THR A 1 188 ? -2.107 -31.458 -35.802 1.00 39.67 180 THR A C 1
ATOM 1396 O O . THR A 1 188 ? -1.503 -30.920 -36.734 1.00 39.28 180 THR A O 1
ATOM 1400 N N . MET A 1 189 ? -2.093 -30.961 -34.569 1.00 33.13 181 MET A N 1
ATOM 1401 C CA . MET A 1 189 ? -1.408 -29.717 -34.246 1.00 35.78 181 MET A CA 1
ATOM 1402 C C . MET A 1 189 ? 0.073 -29.912 -33.927 1.00 39.08 181 MET A C 1
ATOM 1403 O O . MET A 1 189 ? 0.706 -28.977 -33.434 1.00 38.22 181 MET A O 1
ATOM 1408 N N . LYS A 1 190 ? 0.630 -31.097 -34.197 1.00 35.52 182 LYS A N 1
ATOM 1409 C CA . LYS A 1 190 ? 2.065 -31.350 -34.046 1.00 39.05 182 LYS A CA 1
ATOM 1410 C C . LYS A 1 190 ? 2.521 -31.199 -32.593 1.00 42.40 182 LYS A C 1
ATOM 1411 O O . LYS A 1 190 ? 3.625 -30.726 -32.312 1.00 45.56 182 LYS A O 1
ATOM 1417 N N . ILE A 1 191 ? 1.677 -31.609 -31.660 1.00 34.80 183 ILE A N 1
ATOM 1418 C CA A ILE A 1 191 ? 2.030 -31.561 -30.248 0.45 42.65 183 ILE A CA 1
ATOM 1419 C CA B ILE A 1 191 ? 1.996 -31.568 -30.235 0.55 42.67 183 ILE A CA 1
ATOM 1420 C C . ILE A 1 191 ? 2.628 -32.905 -29.861 1.00 47.99 183 ILE A C 1
ATOM 1421 O O . ILE A 1 191 ? 1.982 -33.953 -29.985 1.00 49.60 183 ILE A O 1
ATOM 1430 N N . ASN A 1 192 ? 3.877 -32.869 -29.402 1.00 49.92 184 ASN A N 1
ATOM 1431 C CA . ASN A 1 192 ? 4.605 -34.089 -29.086 1.00 49.74 184 ASN A CA 1
ATOM 1432 C C . ASN A 1 192 ? 4.031 -34.757 -27.845 1.00 46.23 184 ASN A C 1
ATOM 1433 O O . ASN A 1 192 ? 3.948 -34.143 -26.776 1.00 44.26 184 ASN A O 1
ATOM 1438 N N . ALA A 1 193 ? 3.662 -36.034 -27.988 1.00 51.15 185 ALA A N 1
ATOM 1439 C CA . ALA A 1 193 ? 3.050 -36.788 -26.900 1.00 52.41 185 ALA A CA 1
ATOM 1440 C C . ALA A 1 193 ? 4.021 -37.087 -25.760 1.00 52.40 185 ALA A C 1
ATOM 1441 O O . ALA A 1 193 ? 3.575 -37.426 -24.659 1.00 54.16 185 ALA A O 1
ATOM 1443 N N . SER A 1 194 ? 5.326 -36.973 -25.992 1.00 50.70 186 SER A N 1
ATOM 1444 C CA . SER A 1 194 ? 6.304 -37.271 -24.955 1.00 56.77 186 SER A CA 1
ATOM 1445 C C . SER A 1 194 ? 6.522 -36.111 -23.994 1.00 58.71 186 SER A C 1
ATOM 1446 O O . SER A 1 194 ? 7.334 -36.243 -23.071 1.00 59.80 186 SER A O 1
ATOM 1449 N N . GLY A 1 195 ? 5.839 -34.982 -24.188 1.00 52.98 187 GLY A N 1
ATOM 1450 C CA . GLY A 1 195 ? 5.968 -33.855 -23.297 1.00 45.80 187 GLY A CA 1
ATOM 1451 C C . GLY A 1 195 ? 5.382 -34.158 -21.933 1.00 41.75 187 GLY A C 1
ATOM 1452 O O . GLY A 1 195 ? 4.729 -35.187 -21.733 1.00 44.22 187 GLY A O 1
ATOM 1453 N N . PRO A 1 196 ? 5.614 -33.272 -20.960 1.00 38.95 188 PRO A N 1
ATOM 1454 C CA . PRO A 1 196 ? 4.992 -33.448 -19.637 1.00 33.64 188 PRO A CA 1
ATOM 1455 C C . PRO A 1 196 ? 3.479 -33.555 -19.743 1.00 33.87 188 PRO A C 1
ATOM 1456 O O . PRO A 1 196 ? 2.836 -32.786 -20.458 1.00 33.86 188 PRO A O 1
ATOM 1460 N N . HIS A 1 197 ? 2.910 -34.517 -19.013 1.00 35.06 189 HIS A N 1
ATOM 1461 C CA . HIS A 1 197 ? 1.488 -34.820 -19.165 1.00 35.39 189 HIS A CA 1
ATOM 1462 C C . HIS A 1 197 ? 0.608 -33.583 -19.000 1.00 34.39 189 HIS A C 1
ATOM 1463 O O . HIS A 1 197 ? -0.314 -33.355 -19.795 1.00 29.74 189 HIS A O 1
ATOM 1470 N N . THR A 1 198 ? 0.856 -32.777 -17.963 1.00 29.47 190 THR A N 1
ATOM 1471 C CA . THR A 1 198 ? -0.003 -31.611 -17.763 1.00 27.17 190 THR A CA 1
ATOM 1472 C C . THR A 1 198 ? 0.325 -30.464 -18.710 1.00 30.61 190 THR A C 1
ATOM 1473 O O . THR A 1 198 ? -0.366 -29.439 -18.670 1.00 31.02 190 THR A O 1
ATOM 1477 N N . SER A 1 199 ? 1.353 -30.589 -19.548 1.00 27.84 191 SER A N 1
ATOM 1478 C CA . SER A 1 199 ? 1.624 -29.533 -20.512 1.00 30.52 191 SER A CA 1
ATOM 1479 C C . SER A 1 199 ? 0.921 -29.748 -21.849 1.00 30.75 191 SER A C 1
ATOM 1480 O O . SER A 1 199 ? 0.868 -28.813 -22.659 1.00 26.45 191 SER A O 1
ATOM 1483 N N . LEU A 1 200 ? 0.354 -30.935 -22.095 1.00 24.57 192 LEU A N 1
ATOM 1484 C CA . LEU A 1 200 ? -0.179 -31.222 -23.426 1.00 27.28 192 LEU A CA 1
ATOM 1485 C C . LEU A 1 200 ? -1.438 -30.415 -23.712 1.00 27.92 192 LEU A C 1
ATOM 1486 O O . LEU A 1 200 ? -1.604 -29.861 -24.809 1.00 25.97 192 LEU A O 1
ATOM 1491 N N . CYS A 1 201 ? -2.362 -30.378 -22.758 1.00 21.61 193 CYS A N 1
ATOM 1492 C CA . CYS A 1 201 ? -3.578 -29.606 -22.981 1.00 20.60 193 CYS A CA 1
ATOM 1493 C C . CYS A 1 201 ? -3.284 -28.121 -23.156 1.00 21.44 193 CYS A C 1
ATOM 1494 O O . CYS A 1 201 ? -3.805 -27.528 -24.113 1.00 24.99 193 CYS A O 1
ATOM 1497 N N . PRO A 1 202 ? -2.473 -27.466 -22.311 1.00 26.07 194 PRO A N 1
ATOM 1498 C CA . PRO A 1 202 ? -2.138 -26.051 -22.589 1.00 23.72 194 PRO A CA 1
ATOM 1499 C C . PRO A 1 202 ? -1.476 -25.833 -23.945 1.00 26.87 194 PRO A C 1
ATOM 1500 O O . PRO A 1 202 ? -1.734 -24.814 -24.598 1.00 24.96 194 PRO A O 1
ATOM 1504 N N . GLN A 1 203 ? -0.588 -26.738 -24.368 1.00 24.39 195 GLN A N 1
ATOM 1505 C CA . GLN A 1 203 ? 0.028 -26.596 -25.687 1.00 28.13 195 GLN A CA 1
ATOM 1506 C C . GLN A 1 203 ? -1.012 -26.680 -26.797 1.00 29.52 195 GLN A C 1
ATOM 1507 O O . GLN A 1 203 ? -0.945 -25.929 -27.778 1.00 25.72 195 GLN A O 1
ATOM 1513 N N . LEU A 1 204 ? -1.940 -27.633 -26.685 1.00 26.23 196 LEU A N 1
ATOM 1514 C CA . LEU A 1 204 ? -2.992 -27.793 -27.689 1.00 30.35 196 LEU A CA 1
ATOM 1515 C C . LEU A 1 204 ? -3.915 -26.584 -27.725 1.00 27.28 196 LEU A C 1
ATOM 1516 O O . LEU A 1 204 ? -4.286 -26.098 -28.799 1.00 24.69 196 LEU A O 1
ATOM 1521 N N . ALA A 1 205 ? -4.343 -26.115 -26.555 1.00 23.91 197 ALA A N 1
ATOM 1522 C CA . ALA A 1 205 ? -5.176 -24.919 -26.519 1.00 25.68 197 ALA A CA 1
ATOM 1523 C C . ALA A 1 205 ? -4.465 -23.742 -27.181 1.00 27.54 197 ALA A C 1
ATOM 1524 O O . ALA A 1 205 ? -5.066 -22.999 -27.965 1.00 28.09 197 ALA A O 1
ATOM 1526 N N . THR A 1 206 ? -3.183 -23.555 -26.866 1.00 26.95 198 THR A N 1
ATOM 1527 C CA . THR A 1 206 ? -2.400 -22.506 -27.505 1.00 26.11 198 THR A CA 1
ATOM 1528 C C . THR A 1 206 ? -2.370 -22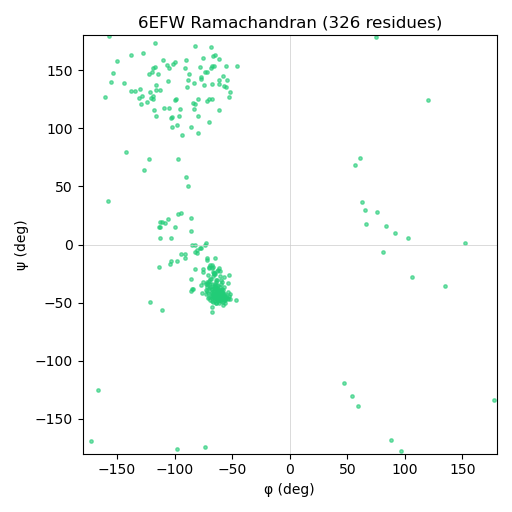.689 -29.020 1.00 28.51 198 THR A C 1
ATOM 1529 O O . THR A 1 206 ? -2.577 -21.729 -29.777 1.00 27.67 198 THR A O 1
ATOM 1533 N N . ALA A 1 207 ? -2.122 -23.919 -29.479 1.00 30.15 199 ALA A N 1
ATOM 1534 C CA . ALA A 1 207 ? -2.046 -24.173 -30.914 1.00 31.06 199 ALA A CA 1
ATOM 1535 C C . ALA A 1 207 ? -3.379 -23.903 -31.597 1.00 34.17 199 ALA A C 1
ATOM 1536 O O . ALA A 1 207 ? -3.403 -23.522 -32.773 1.00 32.67 199 ALA A O 1
ATOM 1538 N N . LEU A 1 208 ? -4.487 -24.098 -30.882 1.00 32.41 200 LEU A N 1
ATOM 1539 C CA . LEU A 1 208 ? -5.825 -23.829 -31.392 1.00 29.30 200 LEU A CA 1
ATOM 1540 C C . LEU A 1 208 ? -6.323 -22.438 -31.021 1.00 31.78 200 LEU A C 1
ATOM 1541 O O . LEU A 1 208 ? -7.538 -22.233 -30.906 1.00 37.37 200 LEU A O 1
ATOM 1546 N N . GLY A 1 209 ? -5.416 -21.485 -30.821 1.00 31.06 201 GLY A N 1
ATOM 1547 C CA . GLY A 1 209 ? -5.804 -20.101 -30.634 1.00 35.50 201 GLY A CA 1
ATOM 1548 C C . GLY A 1 209 ? -6.378 -19.780 -29.274 1.00 34.35 201 GLY A C 1
ATOM 1549 O O . GLY A 1 209 ? -7.185 -18.855 -29.161 1.00 32.34 201 GLY A O 1
ATOM 1550 N N . ASN A 1 210 ? -5.975 -20.527 -28.238 1.00 25.16 202 ASN A N 1
ATOM 1551 C CA . ASN A 1 210 ? -6.420 -20.339 -26.858 1.00 24.20 202 ASN A CA 1
ATOM 1552 C C . ASN A 1 210 ? -7.911 -20.628 -26.681 1.00 30.48 202 ASN A C 1
ATOM 1553 O O . ASN A 1 210 ? -8.568 -20.049 -25.809 1.00 29.05 202 ASN A O 1
ATOM 1558 N N . ALA A 1 211 ? -8.462 -21.528 -27.498 1.00 26.59 203 ALA A N 1
ATOM 1559 C CA . ALA A 1 211 ? -9.712 -22.181 -27.130 1.00 25.80 203 ALA A CA 1
ATOM 1560 C C . ALA A 1 211 ? -9.545 -22.845 -25.764 1.00 26.36 203 ALA A C 1
ATOM 1561 O O . ALA A 1 211 ? -8.437 -23.189 -25.350 1.00 22.41 203 ALA A O 1
ATOM 1563 N N . THR A 1 212 ? -10.652 -23.011 -25.044 1.00 19.96 204 THR A N 1
ATOM 1564 C CA . THR A 1 212 ? -10.615 -23.737 -23.789 1.00 20.42 204 THR A CA 1
ATOM 1565 C C . THR A 1 212 ? -10.857 -25.209 -24.070 1.00 23.30 204 THR A C 1
ATOM 1566 O O . THR A 1 212 ? -11.736 -25.560 -24.848 1.00 22.86 204 THR A O 1
ATOM 1570 N N . ILE A 1 213 ? -10.060 -26.067 -23.448 1.00 20.79 205 ILE A N 1
ATOM 1571 C CA . ILE A 1 213 ? -10.105 -27.487 -23.740 1.00 18.85 205 ILE A CA 1
ATOM 1572 C C . ILE A 1 213 ? -10.261 -28.233 -22.427 1.00 23.44 205 ILE A C 1
ATOM 1573 O O . ILE A 1 213 ? -9.481 -28.014 -21.495 1.00 21.44 205 ILE A O 1
ATOM 1578 N N . ILE A 1 214 ? -11.254 -29.118 -22.354 1.00 21.87 206 ILE A N 1
ATOM 1579 C CA . ILE A 1 214 ? -11.377 -30.041 -21.229 1.00 22.52 206 ILE A CA 1
ATOM 1580 C C . ILE A 1 214 ? -10.757 -31.353 -21.690 1.00 22.82 206 ILE A C 1
ATOM 1581 O O . ILE A 1 214 ? -11.372 -32.101 -22.454 1.00 22.29 206 ILE A O 1
ATOM 1586 N N . GLN A 1 215 ? -9.537 -31.633 -21.239 1.00 21.79 207 GLN A N 1
ATOM 1587 C CA . GLN A 1 215 ? -8.910 -32.924 -21.529 1.00 19.66 207 GLN A CA 1
ATOM 1588 C C . GLN A 1 215 ? -9.491 -33.943 -20.557 1.00 21.79 207 GLN A C 1
ATOM 1589 O O . GLN A 1 215 ? -9.053 -34.067 -19.415 1.00 23.40 207 GLN A O 1
ATOM 1595 N N . LYS A 1 216 ? -10.506 -34.673 -21.013 1.00 23.23 208 LYS A N 1
ATOM 1596 C CA . LYS A 1 216 ? -11.195 -35.604 -20.132 1.00 25.21 208 LYS A CA 1
ATOM 1597 C C . LYS A 1 216 ? -10.276 -36.754 -19.761 1.00 27.99 208 LYS A C 1
ATOM 1598 O O . LYS A 1 216 ? -9.512 -37.248 -20.590 1.00 32.73 208 LYS A O 1
ATOM 1604 N N . GLY A 1 217 ? -10.312 -37.150 -18.492 1.00 24.87 209 GLY A N 1
ATOM 1605 C CA . GLY A 1 217 ? -9.484 -38.248 -18.052 1.00 24.58 209 GLY A CA 1
ATOM 1606 C C . GLY A 1 217 ? -9.811 -38.654 -16.638 1.00 29.95 209 GLY A C 1
ATOM 1607 O O . GLY A 1 217 ? -10.828 -38.229 -16.069 1.00 28.04 209 GLY A O 1
ATOM 1608 N N . PRO A 1 218 ? -8.964 -39.509 -16.049 1.00 27.49 210 PRO A N 1
ATOM 1609 C CA . PRO A 1 218 ? -9.134 -39.831 -14.617 1.00 27.36 210 PRO A CA 1
ATOM 1610 C C . PRO A 1 218 ? -9.337 -38.582 -13.787 1.00 30.22 210 PRO A C 1
ATOM 1611 O O . PRO A 1 218 ? -10.260 -38.510 -12.960 1.00 28.00 210 PRO A O 1
ATOM 1615 N N . SER A 1 219 ? -8.497 -37.582 -13.999 1.00 30.57 211 SER A N 1
ATOM 1616 C CA . SER A 1 219 ? -8.834 -36.204 -13.700 1.00 27.38 211 SER A CA 1
ATOM 1617 C C . SER A 1 219 ? -9.000 -35.459 -15.020 1.00 33.32 211 SER A C 1
ATOM 1618 O O . SER A 1 219 ? -8.527 -35.906 -16.073 1.00 29.74 211 SER A O 1
ATOM 1621 N N . ASP A 1 220 ? -9.716 -34.337 -14.970 1.00 24.77 212 ASP A N 1
ATOM 1622 C CA . ASP A 1 220 ? -9.916 -33.504 -16.153 1.00 18.26 212 ASP A CA 1
ATOM 1623 C C . ASP A 1 220 ? -8.922 -32.355 -16.106 1.00 24.24 212 ASP A C 1
ATOM 1624 O O . ASP A 1 220 ? -8.858 -31.631 -15.112 1.00 25.84 212 ASP A O 1
ATOM 1629 N N . ILE A 1 221 ? -8.138 -32.194 -17.169 1.00 22.16 213 ILE A N 1
ATOM 1630 C CA A ILE A 1 221 ? -7.176 -31.101 -17.286 0.38 22.73 213 ILE A CA 1
ATOM 1631 C CA B ILE A 1 221 ? -7.190 -31.092 -17.265 0.62 22.86 213 ILE A CA 1
ATOM 1632 C C . ILE A 1 221 ? -7.800 -30.025 -18.161 1.00 22.76 213 ILE A C 1
ATOM 1633 O O . ILE A 1 221 ? -8.163 -30.296 -19.310 1.00 24.48 213 ILE A O 1
ATOM 1642 N N . ILE A 1 222 ? -7.918 -28.810 -17.630 1.00 18.29 214 ILE A N 1
ATOM 1643 C CA . ILE A 1 222 ? -8.621 -27.723 -18.294 1.00 18.28 214 ILE A CA 1
ATOM 1644 C C . ILE A 1 222 ? -7.643 -26.587 -18.550 1.00 21.65 214 ILE A C 1
ATOM 1645 O O . ILE A 1 222 ? -6.965 -26.128 -17.626 1.00 21.64 214 ILE A O 1
ATOM 1650 N N . SER A 1 223 ? -7.582 -26.121 -19.798 1.00 23.02 215 SER A N 1
ATOM 1651 C CA . SER A 1 223 ? -6.625 -25.079 -20.145 1.00 23.77 215 SER A CA 1
ATOM 1652 C C . SER A 1 223 ? -7.139 -24.292 -21.335 1.00 23.45 215 SER A C 1
ATOM 1653 O O . SER A 1 223 ? -7.805 -24.845 -22.215 1.00 21.74 215 SER A O 1
ATOM 1656 N N . ASN A 1 224 ? -6.804 -23.001 -21.360 1.00 20.72 216 ASN A N 1
ATOM 1657 C CA . ASN A 1 224 ? -6.864 -22.196 -22.580 1.00 20.83 216 ASN A CA 1
ATOM 1658 C C . ASN A 1 224 ? -5.477 -21.783 -23.042 1.00 23.63 216 ASN A C 1
ATOM 1659 O O . ASN A 1 224 ? -5.338 -20.881 -23.887 1.00 24.62 216 ASN A O 1
ATOM 1664 N N . GLY A 1 225 ? -4.435 -22.429 -22.512 1.00 29.95 217 GLY A N 1
ATOM 1665 C CA . GLY A 1 225 ? -3.083 -22.131 -22.903 1.00 23.51 217 GLY A CA 1
ATOM 1666 C C . GLY A 1 225 ? -2.485 -20.913 -22.235 1.00 26.25 217 GLY A C 1
ATOM 1667 O O . GLY A 1 225 ? -1.310 -20.639 -22.434 1.00 25.98 217 GLY A O 1
ATOM 1668 N N . LEU A 1 226 ? -3.253 -20.159 -21.467 1.00 27.54 218 LEU A N 1
ATOM 1669 C CA . LEU A 1 226 ? -2.727 -18.965 -20.828 1.00 31.42 218 LEU A CA 1
ATOM 1670 C C . LEU A 1 226 ? -2.562 -19.257 -19.347 1.00 26.54 218 LEU A C 1
ATOM 1671 O O . LEU A 1 226 ? -3.249 -20.121 -18.805 1.00 26.76 218 LEU A O 1
ATOM 1676 N N . LYS A 1 227 ? -1.653 -18.545 -18.692 1.00 27.47 219 LYS A N 1
ATOM 1677 C CA . LYS A 1 227 ? -1.589 -18.681 -17.244 1.00 27.90 219 LYS A CA 1
ATOM 1678 C C . LYS A 1 227 ? -2.944 -18.319 -16.642 1.00 32.13 219 LYS A C 1
ATOM 1679 O O . LYS A 1 227 ? -3.672 -17.469 -17.169 1.00 31.52 219 LYS A O 1
ATOM 1685 N N . ILE A 1 228 ? -3.305 -19.009 -15.565 1.00 27.06 220 ILE A N 1
ATOM 1686 C CA . ILE A 1 228 ? -4.595 -18.810 -14.915 1.00 32.11 220 ILE A CA 1
ATOM 1687 C C . ILE A 1 228 ? -4.488 -17.556 -14.057 1.00 40.64 220 ILE A C 1
ATOM 1688 O O . ILE A 1 228 ? -3.810 -17.569 -13.031 1.00 50.42 220 ILE A O 1
ATOM 1693 N N . PRO A 1 229 ? -5.155 -16.472 -14.421 1.00 35.82 221 PRO A N 1
ATOM 1694 C CA . PRO A 1 229 ? -4.817 -15.165 -13.850 1.00 37.84 221 PRO A CA 1
ATOM 1695 C C . PRO A 1 229 ? -5.133 -15.070 -12.367 1.00 40.26 221 PRO A C 1
ATOM 1696 O O . PRO A 1 229 ? -5.912 -15.848 -11.809 1.00 40.69 221 PRO A O 1
ATOM 1700 N N . PHE A 1 230 ? -4.517 -14.062 -11.736 1.00 56.07 222 PHE A N 1
ATOM 1701 C CA . PHE A 1 230 ? -4.563 -13.909 -10.281 1.00 67.53 222 PHE A CA 1
ATOM 1702 C C . PHE A 1 230 ? -5.985 -13.932 -9.734 1.00 73.06 222 PHE A C 1
ATOM 1703 O O . PHE A 1 230 ? -6.198 -14.287 -8.567 1.00 72.50 222 PHE A O 1
ATOM 1705 N N . ALA A 1 231 ? -6.970 -13.555 -10.552 1.00 72.52 223 ALA A N 1
ATOM 1706 C CA . ALA A 1 231 ? -8.354 -13.611 -10.105 1.00 72.73 223 ALA A CA 1
ATOM 1707 C C . ALA A 1 231 ? -8.823 -15.042 -9.862 1.00 69.86 223 ALA A C 1
ATOM 1708 O O . ALA A 1 231 ? -9.745 -15.248 -9.061 1.00 71.59 223 ALA A O 1
ATOM 1710 N N . LEU A 1 232 ? -8.197 -16.029 -10.511 1.00 56.49 224 LEU A N 1
ATOM 1711 C CA . LEU A 1 232 ? -8.606 -17.423 -10.406 1.00 50.49 224 LEU A CA 1
ATOM 1712 C C . LEU A 1 232 ? -7.597 -18.283 -9.652 1.00 61.13 224 LEU A C 1
ATOM 1713 O O . LEU A 1 232 ? -7.965 -18.960 -8.692 1.00 65.93 224 LEU A O 1
ATOM 1718 N N . LEU A 1 233 ? -6.338 -18.320 -10.080 1.00 60.37 225 LEU A N 1
ATOM 1719 C CA . LEU A 1 233 ? -5.397 -19.281 -9.521 1.00 60.75 225 LEU A CA 1
ATOM 1720 C C . LEU A 1 233 ? -4.725 -18.716 -8.278 1.00 56.80 225 LEU A C 1
ATOM 1721 O O . LEU A 1 233 ? -4.461 -17.517 -8.182 1.00 53.16 225 LEU A O 1
ATOM 1723 N N . SER A 1 234 ? -4.433 -19.609 -7.335 1.00 63.23 226 SER A N 1
ATOM 1724 C CA . SER A 1 234 ? -3.944 -19.237 -6.013 1.00 68.58 226 SER A CA 1
ATOM 1725 C C . SER A 1 234 ? -2.434 -19.446 -5.867 1.00 69.68 226 SER A C 1
ATOM 1726 O O . SER A 1 234 ? -1.922 -20.545 -6.079 1.00 69.00 226 SER A O 1
ATOM 1729 N N . GLU A 1 236 ? 3.071 -16.587 -5.868 1.00 63.27 228 GLU A N 1
ATOM 1730 C CA . GLU A 1 236 ? 4.105 -15.879 -5.117 1.00 66.04 228 GLU A CA 1
ATOM 1731 C C . GLU A 1 236 ? 5.053 -15.214 -6.113 1.00 73.87 228 GLU A C 1
ATOM 1732 O O . GLU A 1 236 ? 4.611 -14.457 -6.978 1.00 78.70 228 GLU A O 1
ATOM 1734 N N . SER A 1 237 ? 6.351 -15.499 -6.002 1.00 67.66 229 SER A N 1
ATOM 1735 C CA . SER A 1 237 ? 7.283 -15.127 -7.063 1.00 58.82 229 SER A CA 1
ATOM 1736 C C . SER A 1 237 ? 7.149 -16.018 -8.301 1.00 62.39 229 SER A C 1
ATOM 1737 O O . SER A 1 237 ? 7.863 -15.802 -9.291 1.00 63.76 229 SER A O 1
ATOM 1740 N N . GLU A 1 238 ? 6.249 -16.994 -8.274 1.00 56.69 230 GLU A N 1
ATOM 1741 C CA . GLU A 1 238 ? 6.057 -17.933 -9.368 1.00 58.82 230 GLU A CA 1
ATOM 1742 C C . GLU A 1 238 ? 4.840 -17.551 -10.192 1.00 58.11 230 GLU A C 1
ATOM 1743 O O . GLU A 1 238 ? 3.923 -16.878 -9.718 1.00 61.50 230 GLU A O 1
ATOM 1749 N N . GLU A 1 239 ? 4.853 -17.984 -11.449 1.00 58.50 231 GLU A N 1
ATOM 1750 C CA . GLU A 1 239 ? 3.746 -17.731 -12.355 1.00 55.61 231 GLU A CA 1
ATOM 1751 C C . GLU A 1 239 ? 2.593 -18.669 -12.041 1.00 52.54 231 GLU A C 1
ATOM 1752 O O . GLU A 1 239 ? 2.798 -19.826 -11.666 1.00 50.84 231 GLU A O 1
ATOM 1758 N N . GLU A 1 240 ? 1.378 -18.150 -12.183 1.00 49.98 232 GLU A N 1
ATOM 1759 C CA . GLU A 1 240 ? 0.187 -18.972 -12.046 1.00 46.42 232 GLU A CA 1
ATOM 1760 C C . GLU A 1 240 ? 0.223 -20.130 -13.035 1.00 41.70 232 GLU A C 1
ATOM 1761 O O . GLU A 1 240 ? 0.569 -19.957 -14.206 1.00 48.65 232 GLU A O 1
ATOM 1767 N N . GLN A 1 241 ? -0.147 -21.314 -12.551 1.00 38.56 233 GLN A N 1
ATOM 1768 C CA . GLN A 1 241 ? -0.291 -22.471 -13.415 1.00 39.11 233 GLN A CA 1
ATOM 1769 C C . GLN A 1 241 ? -1.058 -22.101 -14.679 1.00 40.90 233 GLN A C 1
ATOM 1770 O O . GLN A 1 241 ? -1.871 -21.172 -14.693 1.00 44.55 233 GLN A O 1
ATOM 1776 N N . ASN A 1 242 ? -0.805 -22.837 -15.755 1.00 31.01 234 ASN A N 1
ATOM 1777 C CA . ASN A 1 242 ? -1.531 -22.590 -16.993 1.00 32.08 234 ASN A CA 1
ATOM 1778 C C . ASN A 1 242 ? -2.532 -23.696 -17.288 1.00 31.85 234 ASN A C 1
ATOM 1779 O O . ASN A 1 242 ? -2.992 -23.832 -18.427 1.00 29.21 234 ASN A O 1
ATOM 1784 N N . TYR A 1 243 ? -2.894 -24.477 -16.274 1.00 28.01 235 TYR A N 1
ATOM 1785 C CA . TYR A 1 243 ? -3.966 -25.448 -16.400 1.00 22.46 235 TYR A CA 1
ATOM 1786 C C . TYR A 1 243 ? -4.601 -25.608 -15.031 1.00 25.67 235 TYR A C 1
ATOM 1787 O O . TYR A 1 243 ? -3.976 -25.334 -13.998 1.00 22.52 235 TYR A O 1
ATOM 1796 N N . LEU A 1 244 ? -5.838 -26.076 -15.041 1.00 22.91 236 LEU A N 1
ATOM 1797 C CA . LEU A 1 244 ? -6.543 -26.484 -13.834 1.00 26.38 236 LEU A CA 1
ATOM 1798 C C . LEU A 1 244 ? -6.846 -27.965 -13.942 1.00 25.83 236 LEU A C 1
ATOM 1799 O O . LEU A 1 244 ? -6.974 -28.507 -15.041 1.00 28.55 236 LEU A O 1
ATOM 1804 N N . GLU A 1 245 ? -6.956 -28.625 -12.798 1.00 26.96 237 GLU A N 1
ATOM 1805 C CA . GLU A 1 245 ? -7.194 -30.059 -12.777 1.00 29.69 237 GLU A CA 1
ATOM 1806 C C . GLU A 1 245 ? -8.379 -30.341 -11.868 1.00 30.94 237 GLU A C 1
ATOM 1807 O O . GLU A 1 245 ? -8.345 -29.998 -10.684 1.00 28.34 237 GLU A O 1
ATOM 1813 N N . VAL A 1 246 ? -9.414 -30.961 -12.417 1.00 27.37 238 VAL A N 1
ATOM 1814 C CA . VAL A 1 246 ? -10.582 -31.360 -11.642 1.00 24.08 238 VAL A CA 1
ATOM 1815 C C . VAL A 1 246 ? -10.382 -32.811 -11.239 1.00 22.96 238 VAL A C 1
ATOM 1816 O O . VAL A 1 246 ? -10.316 -33.698 -12.097 1.00 22.38 238 VAL A O 1
ATOM 1820 N N . LYS A 1 247 ? -10.292 -33.054 -9.936 1.00 22.05 239 LYS A N 1
ATOM 1821 C CA . LYS A 1 247 ? -10.144 -34.406 -9.417 1.00 28.50 239 LYS A CA 1
ATOM 1822 C C . LYS A 1 247 ? -11.372 -34.845 -8.624 1.00 28.59 239 LYS A C 1
ATOM 1823 O O . LYS A 1 247 ? -11.304 -35.817 -7.871 1.00 29.68 239 LYS A O 1
ATOM 1829 N N . VAL A 1 248 ? -12.480 -34.115 -8.763 1.00 24.81 240 VAL A N 1
ATOM 1830 C CA . VAL A 1 248 ? -13.726 -34.468 -8.093 1.00 25.23 240 VAL A CA 1
ATOM 1831 C C . VAL A 1 248 ? -14.073 -35.919 -8.393 1.00 23.52 240 VAL A C 1
ATOM 1832 O O . VAL A 1 248 ? -14.053 -36.349 -9.547 1.00 24.41 240 VAL A O 1
ATOM 1836 N N . GLU A 1 249 ? -14.390 -36.683 -7.346 1.00 26.00 241 GLU A N 1
ATOM 1837 C CA . GLU A 1 249 ? -14.723 -38.091 -7.519 1.00 24.48 241 GLU A CA 1
ATOM 1838 C C . GLU A 1 249 ? -16.046 -38.251 -8.268 1.00 23.95 241 GLU A C 1
ATOM 1839 O O . GLU A 1 249 ? -17.069 -37.697 -7.864 1.00 26.58 241 GLU A O 1
ATOM 1845 N N . GLY A 1 250 ? -16.019 -39.004 -9.372 1.00 25.93 242 GLY A N 1
ATOM 1846 C CA . GLY A 1 250 ? -17.219 -39.384 -10.082 1.00 26.53 242 GLY A CA 1
ATOM 1847 C C . GLY A 1 250 ? -17.663 -40.789 -9.683 1.00 26.68 242 GLY A C 1
ATOM 1848 O O . GLY A 1 250 ? -17.099 -41.435 -8.805 1.00 31.29 242 GLY A O 1
ATOM 1849 N N . GLY A 1 251 ? -18.697 -41.258 -10.347 1.00 26.14 243 GLY A N 1
ATOM 1850 C CA . GLY A 1 251 ? -19.144 -42.612 -10.087 1.00 29.78 243 GLY A CA 1
ATOM 1851 C C . GLY A 1 251 ? -18.316 -43.622 -10.870 1.00 27.12 243 GLY A C 1
ATOM 1852 O O . GLY A 1 251 ? -17.508 -43.265 -11.719 1.00 28.00 243 GLY A O 1
ATOM 1853 N N . LEU A 1 252 ? -18.520 -44.904 -10.565 1.00 23.44 244 LEU A N 1
ATOM 1854 C CA . LEU A 1 252 ? -17.702 -45.949 -11.174 1.00 25.80 244 LEU A CA 1
ATOM 1855 C C . LEU A 1 252 ? -18.371 -46.610 -12.373 1.00 28.31 244 LEU A C 1
ATOM 1856 O O . LEU A 1 252 ? -17.693 -47.320 -13.128 1.00 25.15 244 LEU A O 1
ATOM 1861 N N . LYS A 1 253 ? -19.671 -46.408 -12.565 1.00 22.43 245 LYS A N 1
ATOM 1862 C CA . LYS A 1 253 ? -20.371 -47.020 -13.689 1.00 22.47 245 LYS A CA 1
ATOM 1863 C C . LYS A 1 253 ? -20.181 -46.149 -14.921 1.00 26.22 245 LYS A C 1
ATOM 1864 O O . LYS A 1 253 ? -20.513 -44.959 -14.910 1.00 27.05 245 LYS A O 1
ATOM 1870 N N . ARG A 1 254 ? -19.618 -46.724 -15.974 1.00 22.50 246 ARG A N 1
ATOM 1871 C CA . ARG A 1 254 ? -19.324 -45.953 -17.177 1.00 24.99 246 ARG A CA 1
ATOM 1872 C C . ARG A 1 254 ? -20.597 -45.957 -18.028 1.00 27.64 246 ARG A C 1
ATOM 1873 O O . ARG A 1 254 ? -20.908 -46.947 -18.681 1.00 37.44 246 ARG A O 1
ATOM 1881 N N . VAL A 1 255 ? -21.369 -44.868 -17.992 1.00 30.86 247 VAL A N 1
ATOM 1882 C CA . VAL A 1 255 ? -22.567 -44.810 -18.829 1.00 34.45 247 VAL A CA 1
ATOM 1883 C C . VAL A 1 255 ? -22.210 -44.178 -20.170 1.00 29.48 247 VAL A C 1
ATOM 1884 O O . VAL A 1 255 ? -21.301 -43.353 -20.268 1.00 33.80 247 VAL A O 1
ATOM 1888 N N . GLY A 1 256 ? -22.952 -44.554 -21.221 1.00 30.18 248 GLY A N 1
ATOM 1889 C CA . GLY A 1 256 ? -22.571 -44.145 -22.564 1.00 30.44 248 GLY A CA 1
ATOM 1890 C C . GLY A 1 256 ? -22.682 -42.649 -22.833 1.00 32.87 248 GLY A C 1
ATOM 1891 O O . GLY A 1 256 ? -21.983 -42.119 -23.698 1.00 36.75 248 GLY A O 1
ATOM 1892 N N . GLY A 1 257 ? -23.559 -41.949 -22.127 1.00 29.93 249 GLY A N 1
ATOM 1893 C CA . GLY A 1 257 ? -23.782 -40.551 -22.468 1.00 24.22 249 GLY A CA 1
ATOM 1894 C C . GLY A 1 257 ? -23.278 -39.570 -21.424 1.00 30.70 249 GLY A C 1
ATOM 1895 O O . GLY A 1 257 ? -23.701 -38.415 -21.405 1.00 23.57 249 GLY A O 1
ATOM 1896 N N . GLN A 1 258 ? -22.366 -40.017 -20.557 1.00 21.07 250 GLN A N 1
ATOM 1897 C CA . GLN A 1 258 ? -21.804 -39.129 -19.537 1.00 22.56 250 GLN A CA 1
ATOM 1898 C C . GLN A 1 258 ? -21.244 -37.859 -20.159 1.00 21.49 250 GLN A C 1
ATOM 1899 O O . GLN A 1 258 ? -21.437 -36.759 -19.633 1.00 20.28 250 GLN A O 1
ATOM 1905 N N . GLY A 1 259 ? -20.575 -37.988 -21.304 1.00 21.77 251 GLY A N 1
ATOM 1906 C CA . GLY A 1 259 ? -20.008 -36.818 -21.940 1.00 21.44 251 GLY A CA 1
ATOM 1907 C C . GLY A 1 259 ? -21.040 -35.838 -22.451 1.00 23.62 251 GLY A C 1
ATOM 1908 O O . GLY A 1 259 ? -20.730 -34.651 -22.602 1.00 21.71 251 GLY A O 1
ATOM 1909 N N . ASP A 1 260 ? -22.259 -36.307 -22.720 1.00 18.99 252 ASP A N 1
ATOM 1910 C CA . ASP A 1 260 ? -23.327 -35.405 -23.150 1.00 16.31 252 ASP A CA 1
ATOM 1911 C C . ASP A 1 260 ? -23.906 -34.631 -21.979 1.00 22.47 252 ASP A C 1
ATOM 1912 O O . ASP A 1 260 ? -24.303 -33.468 -22.134 1.00 24.20 252 ASP A O 1
ATOM 1917 N N . ILE A 1 261 ? -23.977 -35.257 -20.803 1.00 21.49 253 ILE A N 1
ATOM 1918 C CA . ILE A 1 261 ? -24.299 -34.488 -19.605 1.00 20.04 253 ILE A CA 1
ATOM 1919 C C . ILE A 1 261 ? -23.287 -33.367 -19.425 1.00 23.29 253 ILE A C 1
ATOM 1920 O O . ILE A 1 261 ? -23.650 -32.223 -19.121 1.00 22.20 253 ILE A O 1
ATOM 1925 N N . LEU A 1 262 ? -22.001 -33.674 -19.622 1.00 19.63 254 LEU A N 1
ATOM 1926 C CA . LEU A 1 262 ? -20.961 -32.647 -19.511 1.00 22.57 254 LEU A CA 1
ATOM 1927 C C . LEU A 1 262 ? -21.166 -31.518 -20.521 1.00 22.08 254 LEU A C 1
ATOM 1928 O O . LEU A 1 262 ? -21.070 -30.328 -20.174 1.00 20.16 254 LEU A O 1
ATOM 1933 N N . SER A 1 263 ? -21.436 -31.857 -21.788 1.00 18.11 255 SER A N 1
ATOM 1934 C CA . SER A 1 263 ? -21.492 -30.801 -22.791 1.00 19.59 255 SER A CA 1
ATOM 1935 C C . SER A 1 263 ? -22.714 -29.919 -22.564 1.00 22.22 255 SER A C 1
ATOM 1936 O O . SER A 1 263 ? -22.652 -28.693 -22.746 1.00 19.69 255 SER A O 1
ATOM 1939 N N . GLY A 1 264 ? -23.823 -30.519 -22.135 1.00 18.21 256 GLY A N 1
ATOM 1940 C CA . GLY A 1 264 ? -25.024 -29.728 -21.901 1.00 16.48 256 GLY A CA 1
ATOM 1941 C C . GLY A 1 264 ? -24.835 -28.755 -20.755 1.00 22.53 256 GLY A C 1
ATOM 1942 O O . GLY A 1 264 ? -25.189 -27.573 -20.860 1.00 21.64 256 GLY A O 1
ATOM 1943 N N . SER A 1 265 ? -24.250 -29.227 -19.647 1.00 19.30 257 SER A N 1
ATOM 1944 C CA . SER A 1 265 ? -24.061 -28.320 -18.520 1.00 16.37 257 SER A CA 1
ATOM 1945 C C . SER A 1 265 ? -22.981 -27.300 -18.825 1.00 22.41 257 SER A C 1
ATOM 1946 O O . SER A 1 265 ? -23.083 -26.141 -18.389 1.00 17.07 257 SER A O 1
ATOM 1949 N N . THR A 1 266 ? -21.970 -27.697 -19.602 1.00 16.24 258 THR A N 1
ATOM 1950 C CA . THR A 1 266 ? -20.967 -26.741 -20.067 1.00 18.77 258 THR A CA 1
ATOM 1951 C C . THR A 1 266 ? -21.609 -25.625 -20.879 1.00 19.89 258 THR A C 1
ATOM 1952 O O . THR A 1 266 ? -21.307 -24.442 -20.687 1.00 17.96 258 THR A O 1
ATOM 1956 N N . GLY A 1 267 ? -22.497 -25.988 -21.791 1.00 16.92 259 GLY A N 1
ATOM 1957 C CA . GLY A 1 267 ? -23.136 -24.986 -22.621 1.00 20.48 259 GLY A CA 1
ATOM 1958 C C . GLY A 1 267 ? -23.950 -24.003 -21.802 1.00 21.34 259 GLY A C 1
ATOM 1959 O O . GLY A 1 267 ? -23.949 -22.801 -22.073 1.00 19.96 259 GLY A O 1
ATOM 1960 N N . VAL A 1 268 ? -24.664 -24.497 -20.796 1.00 16.22 260 VAL A N 1
ATOM 1961 C CA . VAL A 1 268 ? -25.458 -23.589 -19.964 1.00 15.38 260 VAL A CA 1
ATOM 1962 C C . VAL A 1 268 ? -24.551 -22.622 -19.213 1.00 18.73 260 VAL A C 1
ATOM 1963 O O . VAL A 1 268 ? -24.768 -21.400 -19.223 1.00 19.85 260 VAL A O 1
ATOM 1967 N N . LEU A 1 269 ? -23.533 -23.146 -18.534 1.00 17.52 261 LEU A N 1
ATOM 1968 C CA . LEU A 1 269 ? -22.640 -22.269 -17.781 1.00 17.87 261 LEU A CA 1
ATOM 1969 C C . LEU A 1 269 ? -21.966 -21.247 -18.691 1.00 19.83 261 LEU A C 1
ATOM 1970 O O . LEU A 1 269 ? -21.782 -20.088 -18.300 1.00 18.07 261 LEU A O 1
ATOM 1975 N N . LEU A 1 270 ? -21.574 -21.664 -19.903 1.00 14.73 262 LEU A N 1
ATOM 1976 C CA . LEU A 1 270 ? -21.006 -20.738 -20.875 1.00 18.35 262 LEU A CA 1
ATOM 1977 C C . LEU A 1 270 ? -21.999 -19.634 -21.237 1.00 24.98 262 LEU A C 1
ATOM 1978 O O . LEU A 1 270 ? -21.624 -18.457 -21.361 1.00 21.47 262 LEU A O 1
ATOM 1983 N N . ALA A 1 271 ? -23.263 -19.997 -21.450 1.00 18.63 263 ALA A N 1
ATOM 1984 C CA . ALA A 1 271 ? -24.262 -18.980 -21.781 1.00 22.85 263 ALA A CA 1
ATOM 1985 C C . ALA A 1 271 ? -24.456 -18.016 -20.614 1.00 21.48 263 ALA A C 1
ATOM 1986 O O . ALA A 1 271 ? -24.419 -16.793 -20.790 1.00 18.68 263 ALA A O 1
ATOM 1988 N N . TRP A 1 272 ? -24.644 -18.554 -19.410 1.00 16.94 264 TRP A N 1
ATOM 1989 C CA . TRP A 1 272 ? -24.831 -17.701 -18.240 1.00 20.13 264 TRP A CA 1
ATOM 1990 C C . TRP A 1 272 ? -23.657 -16.745 -18.072 1.00 19.76 264 TRP A C 1
ATOM 1991 O O . TRP A 1 272 ? -23.843 -15.523 -17.953 1.00 19.79 264 TRP A O 1
ATOM 2002 N N . GLY A 1 273 ? -22.431 -17.287 -18.104 1.00 19.55 265 GLY A N 1
ATOM 2003 C CA . GLY A 1 273 ? -21.262 -16.450 -17.858 1.00 18.45 265 GLY A CA 1
ATOM 2004 C C . GLY A 1 273 ? -21.086 -15.397 -18.935 1.00 17.98 265 GLY A C 1
ATOM 2005 O O . GLY A 1 273 ? -20.656 -14.272 -18.660 1.00 20.12 265 GLY A O 1
ATOM 2006 N N . SER A 1 274 ? -21.418 -15.746 -20.177 1.00 17.40 266 SER A N 1
ATOM 2007 C CA . SER A 1 274 ? -21.248 -14.794 -21.266 1.00 18.23 266 SER A CA 1
ATOM 2008 C C . SER A 1 274 ? -22.261 -13.667 -21.163 1.00 20.47 266 SER A C 1
ATOM 2009 O O . SER A 1 274 ? -21.915 -12.496 -21.376 1.00 20.91 266 SER A O 1
ATOM 2012 N N . GLU A 1 275 ? -23.517 -13.997 -20.839 1.00 19.45 267 GLU A N 1
ATOM 2013 C CA . GLU A 1 275 ? -24.525 -12.960 -20.624 1.00 20.10 267 GLU A CA 1
ATOM 2014 C C . GLU A 1 275 ? -24.185 -12.115 -19.406 1.00 20.58 267 GLU A C 1
ATOM 2015 O O . GLU A 1 275 ? -24.383 -10.892 -19.410 1.00 21.84 267 GLU A O 1
ATOM 2021 N N . TRP A 1 276 ? -23.644 -12.752 -18.369 1.00 19.88 268 TRP A N 1
ATOM 2022 C CA . TRP A 1 276 ? -23.233 -12.033 -17.172 1.00 21.18 268 TRP A CA 1
ATOM 2023 C C . TRP A 1 276 ? -22.215 -10.958 -17.504 1.00 21.93 268 TRP A C 1
ATOM 2024 O O . TRP A 1 276 ? -22.377 -9.783 -17.134 1.00 22.43 268 TRP A O 1
ATOM 2035 N N . VAL A 1 277 ? -21.147 -11.336 -18.202 1.00 22.56 269 VAL A N 1
ATOM 2036 C CA A VAL A 1 277 ? -20.097 -10.379 -18.549 0.56 20.35 269 VAL A CA 1
ATOM 2037 C CA B VAL A 1 277 ? -20.133 -10.328 -18.460 0.44 20.30 269 VAL A CA 1
ATOM 2038 C C . VAL A 1 277 ? -20.644 -9.290 -19.456 1.00 22.50 269 VAL A C 1
ATOM 2039 O O . VAL A 1 277 ? -20.198 -8.142 -19.409 1.00 23.15 269 VAL A O 1
ATOM 2046 N N . ARG A 1 278 ? -21.623 -9.638 -20.315 1.00 24.46 270 ARG A N 1
ATOM 2047 C CA . ARG A 1 278 ? -22.245 -8.661 -21.223 1.00 29.21 270 ARG A CA 1
ATOM 2048 C C . ARG A 1 278 ? -23.063 -7.598 -20.490 1.00 28.72 270 ARG A C 1
ATOM 2049 O O . ARG A 1 278 ? -23.335 -6.534 -21.064 1.00 30.51 270 ARG A O 1
ATOM 2057 N N . GLY A 1 279 ? -23.471 -7.858 -19.250 1.00 27.32 271 GLY A N 1
ATOM 2058 C CA . GLY A 1 279 ? -24.281 -6.925 -18.486 1.00 24.64 271 GLY A CA 1
ATOM 2059 C C . GLY A 1 279 ? -25.751 -7.278 -18.394 1.00 23.52 271 GLY A C 1
ATOM 2060 O O . GLY A 1 279 ? -26.528 -6.499 -17.824 1.00 24.37 271 GLY A O 1
ATOM 2061 N N . THR A 1 280 ? -26.154 -8.445 -18.903 1.00 22.73 272 THR A N 1
ATOM 2062 C CA . THR A 1 280 ? -27.576 -8.771 -18.976 1.00 27.61 272 THR A CA 1
ATOM 2063 C C . THR A 1 280 ? -28.196 -8.916 -17.595 1.00 26.75 272 THR A C 1
ATOM 2064 O O . THR A 1 280 ? -29.408 -8.725 -17.433 1.00 25.57 272 THR A O 1
ATOM 2068 N N . TYR A 1 281 ? -27.394 -9.249 -16.589 1.00 20.86 273 TYR A N 1
ATOM 2069 C CA . TYR A 1 281 ? -27.906 -9.520 -15.256 1.00 20.92 273 TYR A CA 1
ATOM 2070 C C . TYR A 1 281 ? -27.659 -8.359 -14.294 1.00 25.12 273 TYR A C 1
ATOM 2071 O O . TYR A 1 281 ? -27.996 -8.464 -13.108 1.00 23.55 273 TYR A O 1
ATOM 2080 N N . GLU A 1 282 ? -27.127 -7.233 -14.789 1.00 26.24 274 GLU A N 1
ATOM 2081 C CA A GLU A 1 282 ? -26.843 -6.107 -13.899 0.46 27.37 274 GLU A CA 1
ATOM 2082 C CA B GLU A 1 282 ? -26.841 -6.103 -13.906 0.54 27.28 274 GLU A CA 1
ATOM 2083 C C . GLU A 1 282 ? -28.107 -5.601 -13.220 1.00 31.82 274 GLU A C 1
ATOM 2084 O O . GLU A 1 282 ? -28.083 -5.258 -12.032 1.00 28.25 274 GLU A O 1
ATOM 2095 N N . HIS A 1 283 ? -29.226 -5.542 -13.955 1.00 28.85 275 HIS A N 1
ATOM 2096 C CA . HIS A 1 283 ? -30.449 -4.994 -13.367 1.00 28.50 275 HIS A CA 1
ATOM 2097 C C . HIS A 1 283 ? -31.082 -5.914 -12.322 1.00 28.00 275 HIS A C 1
ATOM 2098 O O . HIS A 1 283 ? -31.962 -5.457 -11.581 1.00 31.14 275 HIS A O 1
ATOM 2105 N N . VAL A 1 284 ? -30.668 -7.174 -12.233 1.00 29.64 276 VAL A N 1
ATOM 2106 C CA . VAL A 1 284 ? -31.140 -8.046 -11.162 1.00 32.64 276 VAL A CA 1
ATOM 2107 C C . VAL A 1 284 ? -30.052 -8.276 -10.107 1.00 34.46 276 VAL A C 1
ATOM 2108 O O . VAL A 1 284 ? -30.116 -9.240 -9.353 1.00 33.47 276 VAL A O 1
ATOM 2112 N N . GLY A 1 285 ? -29.073 -7.377 -10.014 1.00 28.98 277 GLY A N 1
ATOM 2113 C CA . GLY A 1 285 ? -28.112 -7.432 -8.930 1.00 29.26 277 GLY A CA 1
ATOM 2114 C C . GLY A 1 285 ? -26.846 -8.218 -9.197 1.00 30.52 277 GLY A C 1
ATOM 2115 O O . GLY A 1 285 ? -26.076 -8.448 -8.256 1.00 27.08 277 GLY A O 1
ATOM 2116 N N . HIS A 1 286 ? -26.593 -8.636 -10.439 1.00 30.10 278 HIS A N 1
ATOM 2117 C CA . HIS A 1 286 ? -25.368 -9.346 -10.802 1.00 21.74 278 HIS A CA 1
ATOM 2118 C C . HIS A 1 286 ? -24.651 -8.566 -11.906 1.00 24.08 278 HIS A C 1
ATOM 2119 O O . HIS A 1 286 ? -24.667 -8.975 -13.073 1.00 26.15 278 HIS A O 1
ATOM 2126 N N . PRO A 1 287 ? -24.026 -7.439 -11.573 1.00 24.69 279 PRO A N 1
ATOM 2127 C CA . PRO A 1 287 ? -23.275 -6.678 -12.583 1.00 26.80 279 PRO A CA 1
ATOM 2128 C C . PRO A 1 287 ? -22.089 -7.482 -13.083 1.00 28.23 279 PRO A C 1
ATOM 2129 O O . PRO A 1 287 ? -21.659 -8.432 -12.417 1.00 24.62 279 PRO A O 1
ATOM 2133 N N . PRO A 1 288 ? -21.508 -7.114 -14.222 1.00 23.48 280 PRO A N 1
ATOM 2134 C CA . PRO A 1 288 ? -20.318 -7.822 -14.707 1.00 23.89 280 PRO A CA 1
ATOM 2135 C C . PRO A 1 288 ? -19.174 -7.705 -13.713 1.00 30.44 280 PRO A C 1
ATOM 2136 O O . PRO A 1 288 ? -19.169 -6.811 -12.850 1.00 32.40 280 PRO A O 1
ATOM 2140 N N . PRO A 1 289 ? -18.196 -8.597 -13.782 1.00 26.05 281 PRO A N 1
ATOM 2141 C CA . PRO A 1 289 ? -17.058 -8.508 -12.859 1.00 29.67 281 PRO A CA 1
ATOM 2142 C C . PRO A 1 289 ? -16.139 -7.359 -13.235 1.00 33.52 281 PRO A C 1
ATOM 2143 O O . PRO A 1 289 ? -15.996 -7.003 -14.409 1.00 34.33 281 PRO A O 1
ATOM 2147 N N . GLN A 1 290 ? -15.517 -6.770 -12.214 1.00 38.34 282 GLN A N 1
ATOM 2148 C CA . GLN A 1 290 ? -14.567 -5.691 -12.455 1.00 45.36 282 GLN A CA 1
ATOM 2149 C C . GLN A 1 290 ? -13.343 -6.202 -13.203 1.00 42.99 282 GLN A C 1
ATOM 2150 O O . GLN A 1 290 ? -12.804 -5.509 -14.072 1.00 41.78 282 GLN A O 1
ATOM 2156 N N . ASP A 1 291 ? -12.915 -7.426 -12.905 1.00 39.28 283 ASP A N 1
ATOM 2157 C CA . ASP A 1 291 ? -11.631 -7.931 -13.377 1.00 45.60 283 ASP A CA 1
ATOM 2158 C C . ASP A 1 291 ? -11.757 -8.452 -14.806 1.00 39.52 283 ASP A C 1
ATOM 2159 O O . ASP A 1 291 ? -12.538 -9.368 -15.073 1.00 33.18 283 ASP A O 1
ATOM 2164 N N . LYS A 1 292 ? -10.979 -7.877 -15.728 1.00 39.01 284 LYS A N 1
ATOM 2165 C CA . LYS A 1 292 ? -11.039 -8.330 -17.115 1.00 42.47 284 LYS A CA 1
ATOM 2166 C C . LYS A 1 292 ? -10.555 -9.764 -17.267 1.00 40.36 284 LYS A C 1
ATOM 2167 O O . LYS A 1 292 ? -10.946 -10.442 -18.226 1.00 44.49 284 LYS A O 1
ATOM 2169 N N . ALA A 1 293 ? -9.709 -10.233 -16.351 1.00 38.20 285 ALA A N 1
ATOM 2170 C CA . ALA A 1 293 ? -9.295 -11.634 -16.362 1.00 39.16 285 ALA A CA 1
ATOM 2171 C C . ALA A 1 293 ? -10.492 -12.575 -16.267 1.00 40.66 285 ALA A C 1
ATOM 2172 O O . ALA A 1 293 ? -10.534 -13.610 -16.948 1.00 36.02 285 ALA A O 1
ATOM 2174 N N . ILE A 1 294 ? -11.467 -12.245 -15.411 1.00 34.92 286 ILE A N 1
ATOM 2175 C CA . ILE A 1 294 ? -12.662 -13.082 -15.310 1.00 28.19 286 ILE A CA 1
ATOM 2176 C C . ILE A 1 294 ? -13.423 -13.074 -16.629 1.00 29.46 286 ILE A C 1
ATOM 2177 O O . ILE A 1 294 ? -13.873 -14.120 -17.101 1.00 28.09 286 ILE A O 1
ATOM 2182 N N . LYS A 1 295 ? -13.546 -11.901 -17.264 1.00 33.44 287 LYS A N 1
ATOM 2183 C CA . LYS A 1 295 ? -14.248 -11.818 -18.543 1.00 31.22 287 LYS A CA 1
ATOM 2184 C C . LYS A 1 295 ? -13.569 -12.680 -19.602 1.00 34.47 287 LYS A C 1
ATOM 2185 O O . LYS A 1 295 ? -14.235 -13.399 -20.362 1.00 32.15 287 LYS A O 1
ATOM 2191 N N . GLU A 1 296 ? -12.240 -12.626 -19.659 1.00 27.18 288 GLU A N 1
ATOM 2192 C CA . GLU A 1 296 ? -11.500 -13.415 -20.637 1.00 27.22 288 GLU A CA 1
ATOM 2193 C C . GLU A 1 296 ? -11.554 -14.900 -20.325 1.00 31.01 288 GLU A C 1
ATOM 2194 O O . GLU A 1 296 ? -11.348 -15.723 -21.225 1.00 32.15 288 GLU A O 1
ATOM 2200 N N . ASN A 1 297 ? -11.879 -15.270 -19.089 1.00 27.25 289 ASN A N 1
ATOM 2201 C CA . ASN A 1 297 ? -11.804 -16.661 -18.681 1.00 22.07 289 ASN A CA 1
ATOM 2202 C C . ASN A 1 297 ? -13.158 -17.283 -18.399 1.00 23.31 289 ASN A C 1
ATOM 2203 O O . ASN A 1 297 ? -13.221 -18.317 -17.730 1.00 24.04 289 ASN A O 1
ATOM 2208 N N . ILE A 1 298 ? -14.246 -16.692 -18.895 1.00 21.39 290 ILE A N 1
ATOM 2209 C CA . ILE A 1 298 ? -15.549 -17.346 -18.773 1.00 18.93 290 ILE A CA 1
ATOM 2210 C C . ILE A 1 298 ? -15.515 -18.790 -19.279 1.00 20.79 290 ILE A C 1
ATOM 2211 O O . ILE A 1 298 ? -16.011 -19.677 -18.577 1.00 20.19 290 ILE A O 1
ATOM 2216 N N . PRO A 1 299 ? -14.936 -19.093 -20.445 1.00 19.16 291 PRO A N 1
ATOM 2217 C CA . PRO A 1 299 ? -15.003 -20.493 -20.890 1.00 18.85 291 PRO A CA 1
ATOM 2218 C C . PRO A 1 299 ? -14.289 -21.442 -19.946 1.00 20.10 291 PRO A C 1
ATOM 2219 O O . PRO A 1 299 ? -14.752 -22.569 -19.760 1.00 16.73 291 PRO A O 1
ATOM 2223 N N . VAL A 1 300 ? -13.188 -21.006 -19.335 1.00 18.06 292 VAL A N 1
ATOM 2224 C CA . VAL A 1 300 ? -12.486 -21.848 -18.361 1.00 17.81 292 VAL A CA 1
ATOM 2225 C C . VAL A 1 300 ? -13.351 -22.079 -17.126 1.00 18.49 292 VAL A C 1
ATOM 2226 O O . VAL A 1 300 ? -13.421 -23.197 -16.593 1.00 17.43 292 VAL A O 1
ATOM 2230 N N . LEU A 1 301 ? -14.028 -21.030 -16.651 1.00 18.89 293 LEU A N 1
ATOM 2231 C CA . LEU A 1 301 ? -14.893 -21.180 -15.484 1.00 21.06 293 LEU A CA 1
ATOM 2232 C C . LEU A 1 301 ? -16.085 -22.081 -15.780 1.00 21.84 293 LEU A C 1
ATOM 2233 O O . LEU A 1 301 ? -16.463 -22.924 -14.948 1.00 16.61 293 LEU A O 1
ATOM 2238 N N . ALA A 1 302 ? -16.707 -21.902 -16.953 1.00 16.96 294 ALA A N 1
ATOM 2239 C CA . ALA A 1 302 ? -17.795 -22.799 -17.350 1.00 14.74 294 ALA A CA 1
ATOM 2240 C C . ALA A 1 302 ? -17.303 -24.235 -17.427 1.00 18.43 294 ALA A C 1
ATOM 2241 O O . ALA A 1 302 ? -17.960 -25.161 -16.936 1.00 19.77 294 ALA A O 1
ATOM 2243 N N . ALA A 1 303 ? -16.142 -24.442 -18.041 1.00 18.99 295 ALA A N 1
ATOM 2244 C CA . ALA A 1 303 ? -15.597 -25.795 -18.153 1.00 16.41 295 ALA A CA 1
ATOM 2245 C C . ALA A 1 303 ? -15.306 -26.395 -16.776 1.00 18.22 295 ALA A C 1
ATOM 2246 O O . ALA A 1 303 ? -15.584 -27.580 -16.524 1.00 18.87 295 ALA A O 1
ATOM 2248 N N . TYR A 1 304 ? -14.692 -25.608 -15.887 1.00 17.84 296 TYR A N 1
ATOM 2249 C CA . TYR A 1 304 ? -14.351 -26.103 -14.548 1.00 17.48 296 TYR A CA 1
ATOM 2250 C C . TYR A 1 304 ? -15.610 -26.448 -13.751 1.00 16.88 296 TYR A C 1
ATOM 2251 O O . TYR A 1 304 ? -15.697 -27.515 -13.135 1.00 17.16 296 TYR A O 1
ATOM 22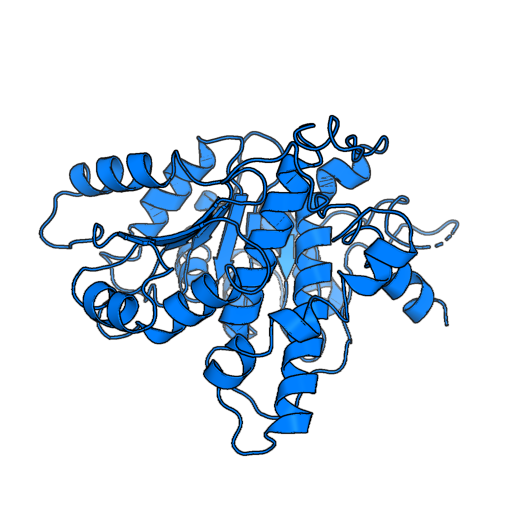60 N N . GLY A 1 305 ? -16.599 -25.556 -13.769 1.00 20.15 297 GLY A N 1
ATOM 2261 C CA . GLY A 1 305 ? -17.842 -25.817 -13.054 1.00 18.03 297 GLY A CA 1
ATOM 2262 C C . GLY A 1 305 ? -18.596 -27.008 -13.608 1.00 16.81 297 GLY A C 1
ATOM 2263 O O . GLY A 1 305 ? -19.129 -27.819 -12.847 1.00 14.53 297 GLY A O 1
ATOM 2264 N N . ALA A 1 306 ? -18.649 -27.133 -14.944 1.00 16.19 298 ALA A N 1
ATOM 2265 C CA . ALA A 1 306 ? -19.326 -28.270 -15.579 1.00 18.54 298 ALA A CA 1
ATOM 2266 C C . ALA A 1 306 ? -18.618 -29.594 -15.297 1.00 19.68 298 ALA A C 1
ATOM 2267 O O . ALA A 1 306 ? -19.271 -30.615 -15.025 1.00 18.38 298 ALA A O 1
ATOM 2269 N N . SER A 1 307 ? -17.283 -29.614 -15.422 1.00 15.87 299 SER A N 1
ATOM 2270 C CA . SER A 1 307 ? -16.503 -30.802 -15.067 1.00 18.76 299 SER A CA 1
ATOM 2271 C C . SER A 1 307 ? -16.764 -31.224 -13.630 1.00 19.96 299 SER A C 1
ATOM 2272 O O . SER A 1 307 ? -16.971 -32.414 -13.347 1.00 19.74 299 SER A O 1
ATOM 2275 N N . THR A 1 308 ? -16.720 -30.263 -12.701 1.00 17.82 300 THR A N 1
ATOM 2276 C CA . THR A 1 308 ? -17.058 -30.549 -11.308 1.00 19.01 300 THR A CA 1
ATOM 2277 C C . THR A 1 308 ? -18.463 -31.110 -11.208 1.00 19.09 300 THR A C 1
ATOM 2278 O O . THR A 1 308 ? -18.695 -32.146 -10.568 1.00 16.20 300 THR A O 1
ATOM 2282 N N . PHE A 1 309 ? -19.418 -30.438 -11.849 1.00 19.02 301 PHE A N 1
ATOM 2283 C CA . PHE A 1 309 ? -20.806 -30.862 -11.733 1.00 19.71 301 PHE A CA 1
ATOM 2284 C C . PHE A 1 309 ? -21.000 -32.256 -12.292 1.00 20.16 301 PHE A C 1
ATOM 2285 O O . PHE A 1 309 ? -21.719 -33.083 -11.706 1.00 17.22 301 PHE A O 1
ATOM 2293 N N . ASN A 1 310 ? -20.375 -32.523 -13.444 1.00 17.62 302 ASN A N 1
ATOM 2294 C CA . ASN A 1 310 ? -20.536 -33.790 -14.155 1.00 21.60 302 ASN A CA 1
ATOM 2295 C C . ASN A 1 310 ? -20.070 -34.964 -13.299 1.00 21.80 302 ASN A C 1
ATOM 2296 O O . ASN A 1 310 ? -20.726 -36.016 -13.251 1.00 20.23 302 ASN A O 1
ATOM 2301 N N . ARG A 1 311 ? -18.921 -34.810 -12.641 1.00 18.47 303 ARG A N 1
ATOM 2302 C CA . ARG A 1 311 ? -18.427 -35.842 -11.744 1.00 20.47 303 ARG A CA 1
ATOM 2303 C C . ARG A 1 311 ? -19.372 -36.040 -10.570 1.00 18.63 303 ARG A C 1
ATOM 2304 O O . ARG A 1 311 ? -19.632 -37.177 -10.159 1.00 20.88 303 ARG A O 1
ATOM 2312 N N . THR A 1 312 ? -19.896 -34.943 -10.016 1.00 17.92 304 THR A N 1
ATOM 2313 C CA . THR A 1 312 ? -20.765 -35.062 -8.845 1.00 20.04 304 THR A CA 1
ATOM 2314 C C . THR A 1 312 ? -22.076 -35.750 -9.219 1.00 19.41 304 THR A C 1
ATOM 2315 O O . THR A 1 312 ? -22.574 -36.604 -8.470 1.00 19.22 304 THR A O 1
ATOM 2319 N N . VAL A 1 313 ? -22.638 -35.415 -10.380 1.00 18.16 305 VAL A N 1
ATOM 2320 C CA . VAL A 1 313 ? -23.895 -36.059 -10.761 1.00 19.30 305 VAL A CA 1
ATOM 2321 C C . VAL A 1 313 ? -23.655 -37.531 -11.093 1.00 21.01 305 VAL A C 1
ATOM 2322 O O . VAL A 1 313 ? -24.455 -38.398 -10.722 1.00 20.01 305 VAL A O 1
ATOM 2326 N N . SER A 1 314 ? -22.518 -37.846 -11.725 1.00 19.56 306 SER A N 1
ATOM 2327 C CA . SER A 1 314 ? -22.147 -39.252 -11.910 1.00 19.88 306 SER A CA 1
ATOM 2328 C C . SER A 1 314 ? -22.039 -39.972 -10.564 1.00 21.08 306 SER A C 1
ATOM 2329 O O . SER A 1 314 ? -22.552 -41.087 -10.402 1.00 20.51 306 SER A O 1
ATOM 2332 N N . LYS A 1 315 ? -21.369 -39.358 -9.586 1.00 19.83 307 LYS A N 1
ATOM 2333 C CA . LYS A 1 315 ? -21.252 -39.981 -8.266 1.00 23.67 307 LYS A CA 1
ATOM 2334 C C . LYS A 1 315 ? -22.621 -40.199 -7.627 1.00 22.65 307 LYS A C 1
ATOM 2335 O O . LYS A 1 315 ? -22.913 -41.279 -7.083 1.00 19.57 307 LYS A O 1
ATOM 2341 N N . ARG A 1 316 ? -23.464 -39.165 -7.640 1.00 19.84 308 ARG A N 1
ATOM 2342 C CA . ARG A 1 316 ? -24.759 -39.270 -6.973 1.00 23.07 308 ARG A CA 1
ATOM 2343 C C . ARG A 1 316 ? -25.653 -40.302 -7.659 1.00 23.39 308 ARG A C 1
ATOM 2344 O O . ARG A 1 316 ? -26.392 -41.040 -6.990 1.00 19.67 308 ARG A O 1
ATOM 2352 N N . GLY A 1 317 ? -25.632 -40.344 -8.989 1.00 21.72 309 GLY A N 1
ATOM 2353 C CA . GLY A 1 317 ? -26.377 -41.386 -9.689 1.00 21.79 309 GLY A CA 1
ATOM 2354 C C . GLY A 1 317 ? -25.868 -42.776 -9.363 1.00 23.08 309 GLY A C 1
ATOM 2355 O O . GLY A 1 317 ? -26.648 -43.721 -9.201 1.00 22.30 309 GLY A O 1
ATOM 2356 N N . PHE A 1 318 ? -24.549 -42.923 -9.265 1.00 16.31 310 PHE A N 1
ATOM 2357 C CA . PHE A 1 318 ? -23.986 -44.231 -8.987 1.00 19.03 310 PHE A CA 1
ATOM 2358 C C . PHE A 1 318 ? -24.330 -44.681 -7.576 1.00 20.11 310 PHE A C 1
ATOM 2359 O O . PHE A 1 318 ? -24.586 -45.874 -7.338 1.00 19.24 310 PHE A O 1
ATOM 2367 N N . GLN A 1 319 ? -24.316 -43.746 -6.619 1.00 21.99 311 GLN A N 1
ATOM 2368 C CA . GLN A 1 319 ? -24.739 -44.076 -5.263 1.00 19.16 311 GLN A CA 1
ATOM 2369 C C . GLN A 1 319 ? -26.164 -44.587 -5.239 1.00 22.12 311 GLN A C 1
ATOM 2370 O O . GLN A 1 319 ? -26.517 -45.400 -4.383 1.00 25.38 311 GLN A O 1
ATOM 2376 N N . LYS A 1 320 ? -27.001 -44.096 -6.148 1.00 19.40 312 LYS A N 1
ATOM 2377 C CA . LYS A 1 320 ? -28.404 -44.487 -6.193 1.00 19.98 312 LYS A CA 1
ATOM 2378 C C . LYS A 1 320 ? -28.608 -45.771 -6.997 1.00 25.12 312 LYS A C 1
ATOM 2379 O O . LYS A 1 320 ? -29.412 -46.624 -6.615 1.00 22.80 312 LYS A O 1
ATOM 2385 N N . LYS A 1 321 ? -27.902 -45.941 -8.106 1.00 17.93 313 LYS A N 1
ATOM 2386 C CA . LYS A 1 321 ? -28.217 -47.040 -9.025 1.00 21.28 313 LYS A CA 1
ATOM 2387 C C . LYS A 1 321 ? -27.151 -48.122 -9.132 1.00 22.84 313 LYS A C 1
ATOM 2388 O O . LYS A 1 321 ? -27.453 -49.208 -9.646 1.00 21.02 313 LYS A O 1
ATOM 2394 N N . GLY A 1 322 ? -25.916 -47.838 -8.735 1.00 20.59 314 GLY A N 1
ATOM 2395 C CA . GLY A 1 322 ? -24.873 -48.856 -8.803 1.00 19.53 314 GLY A CA 1
ATOM 2396 C C . GLY A 1 322 ? -24.649 -49.362 -10.216 1.00 19.39 314 GLY A C 1
ATOM 2397 O O . GLY A 1 322 ? -24.641 -48.592 -11.194 1.00 18.24 314 GLY A O 1
ATOM 2398 N N . ARG A 1 323 ? -24.462 -50.685 -10.313 1.00 16.08 315 ARG A N 1
ATOM 2399 C CA . ARG A 1 323 ? -24.180 -51.362 -11.578 1.00 17.65 315 ARG A CA 1
ATOM 2400 C C . ARG A 1 323 ? -25.254 -51.106 -12.628 1.00 23.39 315 ARG A C 1
ATOM 2401 O O . ARG A 1 323 ? -24.968 -51.142 -13.824 1.00 20.42 315 ARG A O 1
ATOM 2409 N N . SER A 1 324 ? -26.485 -50.861 -12.207 1.00 20.26 316 SER A N 1
ATOM 2410 C CA . SER A 1 324 ? -27.593 -50.741 -13.145 1.00 17.83 316 SER A CA 1
ATOM 2411 C C . SER A 1 324 ? -27.699 -49.359 -13.789 1.00 22.22 316 SER A C 1
ATOM 2412 O O . SER A 1 324 ? -28.546 -49.174 -14.677 1.00 21.72 316 SER A O 1
ATOM 2415 N N . MET A 1 325 ? -26.894 -48.389 -13.359 1.00 24.39 317 MET A N 1
ATOM 2416 C CA . MET A 1 325 ? -27.083 -47.006 -13.785 1.00 21.45 317 MET A CA 1
ATOM 2417 C C . MET A 1 325 ? -26.942 -46.848 -15.292 1.00 31.71 317 MET A C 1
ATOM 2418 O O . MET A 1 325 ? -26.048 -47.425 -15.909 1.00 25.38 317 MET A O 1
ATOM 2423 N N . VAL A 1 326 ? -27.835 -46.048 -15.887 1.00 21.26 318 VAL A N 1
ATOM 2424 C CA . VAL A 1 326 ? -27.735 -45.651 -17.279 1.00 17.09 318 VAL A CA 1
ATOM 2425 C C . VAL A 1 326 ? -27.820 -44.135 -17.323 1.00 21.36 318 VAL A C 1
ATOM 2426 O O . VAL A 1 326 ? -28.218 -43.490 -16.350 1.00 20.43 318 VAL A O 1
ATOM 2430 N N . THR A 1 327 ? -27.440 -43.567 -18.472 1.00 17.53 319 THR A N 1
ATOM 2431 C CA . THR A 1 327 ? -27.364 -42.108 -18.581 1.00 17.59 319 THR A CA 1
ATOM 2432 C C . THR A 1 327 ? -28.702 -41.464 -18.294 1.00 23.03 319 THR A C 1
ATOM 2433 O O . THR A 1 327 ? -28.761 -40.386 -17.686 1.00 20.69 319 THR A O 1
ATOM 2437 N N . GLY A 1 328 ? -29.785 -42.090 -18.750 1.00 20.68 320 GLY A N 1
ATOM 2438 C CA . GLY A 1 328 ? -31.109 -41.553 -18.478 1.00 22.77 320 GLY A CA 1
ATOM 2439 C C . GLY A 1 328 ? -31.375 -41.303 -17.005 1.00 28.50 320 GLY A C 1
ATOM 2440 O O . GLY A 1 328 ? -32.126 -40.385 -16.663 1.00 25.56 320 GLY A O 1
ATOM 2441 N N . ASP A 1 329 ? -30.794 -42.132 -16.114 1.00 19.76 321 ASP A N 1
ATOM 2442 C CA . ASP A 1 329 ? -30.908 -41.898 -14.668 1.00 19.33 321 ASP A CA 1
ATOM 2443 C C . ASP A 1 329 ? -30.272 -40.581 -14.258 1.00 22.62 321 ASP A C 1
ATOM 2444 O O . ASP A 1 329 ? -30.717 -39.938 -13.301 1.00 25.91 321 ASP A O 1
ATOM 2449 N N . LEU A 1 330 ? -29.179 -40.208 -14.912 1.00 19.08 322 LEU A N 1
ATOM 2450 C CA . LEU A 1 330 ? -28.501 -38.961 -14.569 1.00 22.22 322 LEU A CA 1
ATOM 2451 C C . LEU A 1 330 ? -29.351 -37.754 -14.925 1.00 24.08 322 LEU A C 1
ATOM 2452 O O . LEU A 1 330 ? -29.376 -36.766 -14.179 1.00 23.39 322 LEU A O 1
ATOM 2457 N N . VAL A 1 331 ? -30.064 -37.810 -16.052 1.00 22.70 323 VAL A N 1
ATOM 2458 C CA . VAL A 1 331 ? -30.915 -36.677 -16.426 1.00 27.06 323 VAL A CA 1
ATOM 2459 C C . VAL A 1 331 ? -31.883 -36.339 -15.304 1.00 24.31 323 VAL A C 1
ATOM 2460 O O . VAL A 1 331 ? -32.086 -35.164 -14.974 1.00 23.25 323 VAL A O 1
ATOM 2464 N N . ASP A 1 332 ? -32.501 -37.361 -14.698 1.00 21.24 324 ASP A N 1
ATOM 2465 C CA . ASP A 1 332 ? -33.438 -37.108 -13.613 1.00 25.72 324 ASP A CA 1
ATOM 2466 C C . ASP A 1 332 ? -32.763 -36.541 -12.374 1.00 22.63 324 ASP A C 1
ATOM 2467 O O . ASP A 1 332 ? -33.450 -35.970 -11.525 1.00 24.45 324 ASP A O 1
ATOM 2472 N N . MET A 1 333 ? -31.457 -36.699 -12.237 1.00 20.49 325 MET A N 1
ATOM 2473 C CA A MET A 1 333 ? -30.811 -36.210 -11.030 0.58 23.42 325 MET A CA 1
ATOM 2474 C CA B MET A 1 333 ? -30.688 -36.279 -11.073 0.42 23.01 325 MET A CA 1
ATOM 2475 C C . MET A 1 333 ? -30.070 -34.897 -11.227 1.00 19.97 325 MET A C 1
ATOM 2476 O O . MET A 1 333 ? -29.552 -34.356 -10.253 1.00 20.25 325 MET A O 1
ATOM 2485 N N . VAL A 1 334 ? -30.060 -34.352 -12.439 1.00 15.20 326 VAL A N 1
ATOM 2486 C CA . VAL A 1 334 ? -29.333 -33.109 -12.691 1.00 14.65 326 VAL A CA 1
ATOM 2487 C C . VAL A 1 334 ? -29.828 -32.007 -11.759 1.00 20.21 326 VAL A C 1
ATOM 2488 O O . VAL A 1 334 ? -29.028 -31.280 -11.158 1.00 17.45 326 VAL A O 1
ATOM 2492 N N . GLY A 1 335 ? -31.153 -31.885 -11.616 1.00 17.29 327 GLY A N 1
ATOM 2493 C CA . GLY A 1 335 ? -31.715 -30.791 -10.832 1.00 16.98 327 GLY A CA 1
ATOM 2494 C C . GLY A 1 335 ? -31.290 -30.836 -9.375 1.00 21.63 327 GLY A C 1
ATOM 2495 O O . GLY A 1 335 ? -30.859 -29.834 -8.809 1.00 17.25 327 GLY A O 1
ATOM 2496 N N . GLU A 1 336 ? -31.406 -32.003 -8.746 1.00 19.62 328 GLU A N 1
ATOM 2497 C CA . GLU A 1 336 ? -31.036 -32.078 -7.334 1.00 19.68 328 GLU A CA 1
ATOM 2498 C C . GLU A 1 336 ? -29.539 -31.891 -7.139 1.00 21.03 328 GLU A C 1
ATOM 2499 O O . GLU A 1 336 ? -29.126 -31.265 -6.156 1.00 18.74 328 GLU A O 1
ATOM 2505 N N . VAL A 1 337 ? -28.715 -32.359 -8.080 1.00 18.48 329 VAL A N 1
ATOM 2506 C CA . VAL A 1 337 ? -27.271 -32.142 -7.934 1.00 18.06 329 VAL A CA 1
ATOM 2507 C C . VAL A 1 337 ? -26.898 -30.697 -8.250 1.00 18.42 329 VAL A C 1
ATOM 2508 O O . VAL A 1 337 ? -25.973 -30.135 -7.646 1.00 17.94 329 VAL A O 1
ATOM 2512 N N . TYR A 1 338 ? -27.606 -30.049 -9.172 1.00 14.52 330 TYR A N 1
ATOM 2513 C CA . TYR A 1 338 ? -27.393 -28.616 -9.340 1.00 15.16 330 TYR A CA 1
ATOM 2514 C C . TYR A 1 338 ? -27.683 -27.871 -8.044 1.00 22.85 330 TYR A C 1
ATOM 2515 O O . TYR A 1 338 ? -26.961 -26.939 -7.674 1.00 17.23 330 TYR A O 1
ATOM 2524 N N . GLU A 1 339 ? -28.753 -28.232 -7.342 1.00 18.55 331 GLU A N 1
ATOM 2525 C CA A GLU A 1 339 ? -29.036 -27.533 -6.093 0.25 19.57 331 GLU A CA 1
ATOM 2526 C CA B GLU A 1 339 ? -29.039 -27.530 -6.096 0.75 18.62 331 GLU A CA 1
ATOM 2527 C C . GLU A 1 339 ? -27.914 -27.750 -5.086 1.00 19.11 331 GLU A C 1
ATOM 2528 O O . GLU A 1 339 ? -27.564 -26.837 -4.335 1.00 18.93 331 GLU A O 1
ATOM 2539 N N . GLU A 1 340 ? -27.312 -28.950 -5.087 1.00 17.16 332 GLU A N 1
ATOM 2540 C CA . GLU A 1 340 ? -26.208 -29.274 -4.172 1.00 19.41 332 GLU A CA 1
ATOM 2541 C C . GLU A 1 340 ? -24.960 -28.447 -4.474 1.00 19.86 332 GLU A C 1
ATOM 2542 O O . GLU A 1 340 ? -24.331 -27.884 -3.563 1.00 19.07 332 GLU A O 1
ATOM 2548 N N . VAL A 1 341 ? -24.564 -28.405 -5.744 1.00 18.46 333 VAL A N 1
ATOM 2549 C CA . VAL A 1 341 ? -23.277 -27.820 -6.121 1.00 17.56 333 VAL A CA 1
ATOM 2550 C C . VAL A 1 341 ? -23.370 -26.307 -6.268 1.00 17.14 333 VAL A C 1
ATOM 2551 O O . VAL A 1 341 ? -22.443 -25.566 -5.890 1.00 15.93 333 VAL A O 1
ATOM 2555 N N . PHE A 1 342 ? -24.480 -25.822 -6.808 1.00 15.75 334 PHE A N 1
ATOM 2556 C CA . PHE A 1 342 ? -24.579 -24.423 -7.211 1.00 19.71 334 PHE A CA 1
ATOM 2557 C C . PHE A 1 342 ? -25.704 -23.706 -6.496 1.00 19.06 334 PHE A C 1
ATOM 2558 O O . PHE A 1 342 ? -25.496 -22.600 -5.985 1.00 20.57 334 PHE A O 1
ATOM 2566 N N . GLY A 1 343 ? -26.903 -24.290 -6.481 1.00 16.91 335 GLY A N 1
ATOM 2567 C CA . GLY A 1 343 ? -28.088 -23.538 -6.090 1.00 18.49 335 GLY A CA 1
ATOM 2568 C C . GLY A 1 343 ? -28.094 -23.131 -4.627 1.00 24.87 335 GLY A C 1
ATOM 2569 O O . GLY A 1 343 ? -28.204 -21.944 -4.298 1.00 23.01 335 GLY A O 1
ATOM 2570 N N . ASN A 1 344 ? -28.002 -24.120 -3.736 1.00 17.99 336 ASN A N 1
ATOM 2571 C CA . ASN A 1 344 ? -28.062 -23.813 -2.308 1.00 19.06 336 ASN A CA 1
ATOM 2572 C C . ASN A 1 344 ? -26.815 -23.074 -1.827 1.00 18.71 336 ASN A C 1
ATOM 2573 O O . ASN A 1 344 ? -26.963 -22.060 -1.123 1.00 19.03 336 ASN A O 1
ATOM 2578 N N . PRO A 1 345 ? -25.584 -23.470 -2.191 1.00 22.18 337 PRO A N 1
ATOM 2579 C CA . PRO A 1 345 ? -24.431 -22.632 -1.799 1.00 23.37 337 PRO A CA 1
ATOM 2580 C C . PRO A 1 345 ? -24.545 -21.200 -2.278 1.00 20.75 337 PRO A C 1
ATOM 2581 O O . PRO A 1 345 ? -24.269 -20.272 -1.501 1.00 21.60 337 PRO A O 1
ATOM 2585 N N . GLY A 1 346 ? -24.980 -20.988 -3.525 1.00 21.65 338 GLY A N 1
ATOM 2586 C CA . GLY A 1 346 ? -25.098 -19.630 -4.037 1.00 20.55 338 GLY A CA 1
ATOM 2587 C C . GLY A 1 346 ? -26.154 -18.817 -3.309 1.00 22.08 338 GLY A C 1
ATOM 2588 O O . GLY A 1 346 ? -25.946 -17.640 -2.992 1.00 23.18 338 GLY A O 1
ATOM 2589 N N . GLU A 1 347 ? -27.306 -19.420 -3.032 1.00 18.29 339 GLU A N 1
ATOM 2590 C CA . GLU A 1 347 ? -28.298 -18.691 -2.256 1.00 19.49 339 GLU A CA 1
ATOM 2591 C C . GLU A 1 347 ? -27.754 -18.310 -0.882 1.00 21.85 339 GLU A C 1
ATOM 2592 O O . GLU A 1 347 ? -27.963 -17.188 -0.413 1.00 23.63 339 GLU A O 1
ATOM 2598 N N . VAL A 1 348 ? -27.045 -19.226 -0.224 1.00 23.02 340 VAL A N 1
ATOM 2599 C CA . VAL A 1 348 ? -26.556 -18.924 1.123 1.00 25.25 340 VAL A CA 1
ATOM 2600 C C . VAL A 1 348 ? -25.458 -17.866 1.068 1.00 24.18 340 VAL A C 1
ATOM 2601 O O . VAL A 1 348 ? -25.305 -17.062 2.002 1.00 25.59 340 VAL A O 1
ATOM 2605 N N . GLU A 1 349 ? -24.711 -17.821 -0.032 1.00 25.25 341 GLU A N 1
ATOM 2606 C CA . GLU A 1 349 ? -23.727 -16.779 -0.280 1.00 26.45 341 GLU A CA 1
ATOM 2607 C C . GLU A 1 349 ? -24.348 -15.439 -0.619 1.00 23.58 341 GLU A C 1
ATOM 2608 O O . GLU A 1 349 ? -23.599 -14.487 -0.840 1.00 26.80 341 GLU A O 1
ATOM 2614 N N . GLY A 1 350 ? -25.675 -15.317 -0.641 1.00 20.77 342 GLY A N 1
ATOM 2615 C CA . GLY A 1 350 ? -26.292 -14.022 -0.894 1.00 21.68 342 GLY A CA 1
ATOM 2616 C C . GLY A 1 350 ? -26.431 -13.656 -2.366 1.00 23.31 342 GLY A C 1
ATOM 2617 O O . GLY A 1 350 ? -26.660 -12.479 -2.684 1.00 24.98 342 GLY A O 1
ATOM 2618 N N . ARG A 1 351 ? -26.305 -14.622 -3.276 1.00 26.74 343 ARG A N 1
ATOM 2619 C CA . ARG A 1 351 ? -26.390 -14.358 -4.714 1.00 28.22 343 ARG A CA 1
ATOM 2620 C C . ARG A 1 351 ? -27.817 -14.347 -5.236 1.00 34.57 343 ARG A C 1
ATOM 2621 O O . ARG A 1 351 ? -28.022 -14.101 -6.436 1.00 32.83 343 ARG A O 1
ATOM 2629 N N . GLY A 1 352 ? -28.797 -14.580 -4.369 1.00 29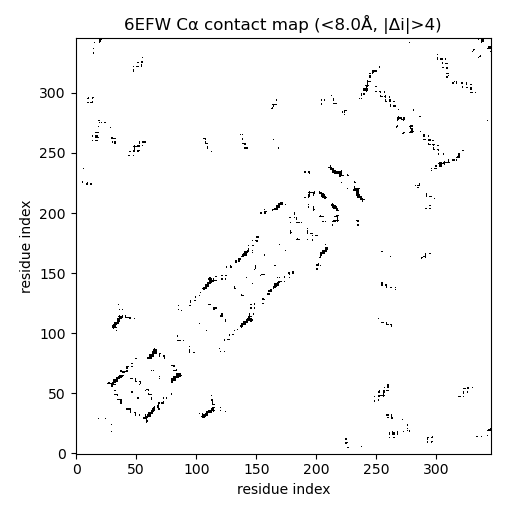.58 344 GLY A N 1
ATOM 2630 C CA . GLY A 1 352 ? -30.178 -14.707 -4.785 1.00 30.40 344 GLY A CA 1
ATOM 2631 C C . GLY A 1 352 ? -30.532 -16.170 -4.953 1.00 25.46 344 GLY A C 1
ATOM 2632 O O . GLY A 1 352 ? -29.730 -17.078 -4.712 1.00 25.03 344 GLY A O 1
ATOM 2633 N N . LYS A 1 353 ? -31.765 -16.394 -5.371 1.00 27.26 345 LYS A N 1
ATOM 2634 C CA . LYS A 1 353 ? -32.237 -17.742 -5.671 1.00 31.84 345 LYS A CA 1
ATOM 2635 C C . LYS A 1 353 ? -31.545 -18.241 -6.940 1.00 31.28 345 LYS A C 1
ATOM 2636 O O . LYS A 1 353 ? -31.885 -17.823 -8.047 1.00 35.92 345 LYS A O 1
ATOM 2642 N N . LEU A 1 354 ? -30.579 -19.142 -6.792 1.00 26.75 346 LEU A N 1
ATOM 2643 C CA . LEU A 1 354 ? -29.824 -19.660 -7.942 1.00 31.55 346 LEU A CA 1
ATOM 2644 C C . LEU A 1 354 ? -30.392 -20.975 -8.492 1.00 33.73 346 LEU A C 1
ATOM 2645 O O . LEU A 1 354 ? -31.104 -21.705 -7.795 1.00 28.49 346 LEU A O 1
#

B-factor: mean 31.3, std 12.57, range [14.41, 86.22]

Radius of gyration: 18.67 Å; Cα contacts (8 Å, |Δi|>4): 740; chains: 1; bounding box: 50×46×52 Å

Sequence (346 aa):
HMASKQHAHILLSSLARSSMIPPLHPKLHKGQAGRIGVLGGSSGDYSGAPYFSSMGAMMRFGADLAHVICEPSSAGAVIKTYSPDLIVHTILDPQKSRREDIRSALKGVMSSRRLHVLIIGPGLGRDDHMQSSCAKIAFELAKDMEQMMGVVVDADGLWLVQQNEPKVVMDWPGVPRIILTPNVMEFKRLCDTMKIINASGPHTSLCPQLATALGNATIIQKGPSDIIISNGLKIPFALLSESEEEQNYLEVKVEGGLKRVGGQGDILSGSTGVLLAWGSEWVVRGTYEEHVGHPPPQDKAIKENIPVLAAYGASTFNRTVSKRGFQKKGRSMVTGDLVDMMVGEVYEEEVFGNPGEVEGRGKL

Foldseek 3Di:
DVQVVLLVLLLVLLLLLQFFPDPPDDQDLLFEEEEEAQEDPQQVQRLLQQLLLVLLPHSAYEYEYAPVSQVVSCVVDVRYHYHNLLYPVDDPVSSLVVLLVSQVSGQEYEYARNQDDDPSSLSSLLSVLVSQLVVQRYAYEYEHCSLVSCLVPVCSQADGDHFAHYEYEYEPVSLVSLCVSLVNDPPPDPLVRQLVSLVSSHQGWYFHDDCKTKIASNDALDPSRADPVDTHHRIDIHNAAAADADADNLVSSLSNQLRSSSSSNSSQLVQVNVVVPSHHDPDVSSVNCSSRSSNSNSSNLSRQLRRVQCVVQPNNDYSVSSSVSSNVSSCVSRQVVCVVVVSHGD

Solvent-accessible surface area: 14241 Å² total; per-residue (Å²): 124,77,80,76,61,27,48,57,73,0,19,28,26,0,23,22,0,1,6,6,113,64,132,139,30,121,150,1,40,15,0,72,0,0,1,0,0,0,8,42,138,148,12,27,28,0,37,41,0,0,18,2,0,40,141,4,28,9,51,34,0,3,0,0,0,20,50,83,2,0,58,64,0,103,110,106,8,134,88,11,60,19,26,43,41,0,48,88,98,38,64,115,114,93,8,74,67,34,0,93,37,9,1,79,112,16,32,1,0,0,0,0,0,12,1,19,110,76,128,45,0,21,44,2,0,69,2,0,1,73,14,0,78,110,41,90,126,4,3,0,0,0,6,31,30,0,2,68,7,0,24,82,66,29,170,20,5,67,88,44,48,52,65,75,12,11,0,0,0,0,64,110,52,20,12,50,76,2,8,102,49,35,185,15,104,83,102,24,99,120,42,30,18,0,4,78,0,0,75,31,1,50,45,7,3,0,0,19,44,26,141,20,6,2,0,0,8,15,95,106,0,21,83,21,0,8,110,141,122,143,135,46,62,54,53,0,56,0,154,34,119,18,4,126,54,188,16,88,3,35,18,11,2,0,0,0,2,0,0,0,0,0,2,8,0,36,9,14,31,140,25,26,0,96,89,12,56,22,73,45,17,180,59,57,16,19,78,98,9,6,3,0,0,0,0,6,0,0,0,5,0,14,27,14,0,8,47,80,0,50,113,124,78,23,208,78,1,84,6,28,27,0,8,110,8,1,31,114,1,13,68,77,17,0,0,88,38,0,85,122,81,66,55,32,103,7

Organism: Cryptococcus neoformans (strain H99 / ATCC 208821 / CBS 10515 / FGSC 9487) (NCBI:txid235443)

InterPro domains:
  IPR000631 ATP/ADP-dependent (S)-NAD(P)H-hydrate dehydratase [MF_01965] (9-335)
  IPR000631 ATP/ADP-dependent (S)-NAD(P)H-hydrate dehydratase [PF01256] (33-321)
  IPR000631 ATP/ADP-dependent (S)-NAD(P)H-hydrate dehydratase [PS51383] (9-333)
  IPR000631 ATP/ADP-dependent (S)-NAD(P)H-hydrate dehydratase [TIGR00196] (14-266)
  IPR000631 ATP/ADP-dependent (S)-NAD(P)H-hydrate dehydratase [cd01171] (22-324)
  IPR029056 Ribokinase-like [G3DSA:3.40.1190.20] (10-334)
  IPR029056 Ribokinase-like [SSF53613] (9-333)

Nearest PDB structures (foldseek):
  6efw-assembly1_A  TM=1.003E+00  e=7.876E-65  Cryptococcus neoformans H99
  6efx-assembly1_A  TM=1.002E+00  e=4.912E-62  Cryptococcus neoformans H99
  3bgk-assembly1_A  TM=8.785E-01  e=7.922E-16  Streptococcus mutans
  3rss-assembly1_A  TM=8.771E-01  e=3.569E-15  Thermotoga maritima MSB8
  2r3b-assembly1_B  TM=8.811E-01  e=1.306E-14  Enterococcus faecalis V583

Secondary structure (DSSP, 8-state):
-HHHHHHHHHHHHHHTTSPPP-TT--TTTT-EEEEE---TT--HHHHHHHHHHHHHT-SEEEEE--HHHHHHHHHH-TTSEEE----TTS-HHHHHHHHHHHHTT-SEEEE-TT--SSHHHHHHHHHHHHHHHHSTT-EEEE-THHHHHHHH-GGGTSS-SSS--EEE---HHHHHHHHHHTT--TTS-HHHHHHHHHHHTTT-EEEE-SSSEEEE-SS---TTT----SPP-S-EEE-----SS--TTHHHHHHHHHHHHHHHHHHHHHTTTGGGT-PPPS-HHHHHTHHHHHHHHHHHHHHHHHHHHHHHHGGG--HHHHHHHHHHHHIIIIIHHHHHTTS---